Protein AF-M3JU09-F1 (afdb_monomer)

Secondary structure (DSSP, 8-state):
------EEEEETTEEEEE-GGG--S-TTS--S-SPEEEE-SS-HHHHHHHHHHTT-TT-EEEE-S--HHHHHHHHHHHHHSTTTEEEESS--TTTHHHHHHTTEEEEEE-GGGEEE-TTS-EEE-HHHHHHHHHHH-GGGEEE---EEEEE-TTT-PEEEEEEETTTTEEEEEE--HHHHHHHHHHHHS--

Mean predicted aligned error: 4.49 Å

Sequence (191 aa):
MTKFRGCIDIHSGQVKQIVGGTLTQDDTTETTTTTENFVSTKPSSYYAELYKDNNIQGCHVIKLGSNPINDETAKLALKTWPGNLQIGGGINIDNAKQWLEYGASHVILTSWLFTENNEGKMELDFGKLEKVSQLIGKDNLIVDLSCRTIIDDEDGEPQWYVAMNKWQTITVNKLSAEFLLEVYVRGLMKN

InterPro domains:
  IPR006062 Histidine biosynthesis protein [PF00977] (7-171)
  IPR011060 Ribulose-phosphate binding barrel [SSF51366] (3-172)
  IPR011858 His6/HISN3 [TIGR02129] (2-183)
  IPR013785 Aldolase-type TIM barrel [G3DSA:3.20.20.70] (2-188)
  IPR044524 Histidine biosynthesis, HisA-like [PTHR43090] (1-180)

Organism: Candida maltosa (strain Xu316) (NCBI:txid1245528)

Nearest PDB structures (foldseek):
  9fcf-assembly1_A  TM=9.073E-01  e=2.129E-17  Medicago truncatula
  2agk-assembly1_A  TM=9.436E-01  e=2.044E-16  Saccharomyces cerevisiae
  9fcg-assembly1_A  TM=9.150E-01  e=1.317E-16  Medicago truncatula
  3noy-assembly2_D  TM=5.253E-01  e=1.649E+00  Aquifex aeolicus

Structure (mmCIF, N/CA/C/O backbone):
data_AF-M3JU09-F1
#
_entry.id   AF-M3JU09-F1
#
loop_
_atom_site.group_PDB
_atom_site.id
_atom_site.type_symbol
_atom_site.label_atom_id
_atom_site.label_alt_id
_atom_site.label_comp_id
_atom_site.label_asym_id
_atom_site.label_entity_id
_atom_site.label_seq_id
_atom_site.pdbx_PDB_ins_code
_atom_site.Cartn_x
_atom_site.Cartn_y
_atom_site.Cartn_z
_atom_site.occupancy
_atom_site.B_iso_or_equiv
_atom_site.auth_seq_id
_atom_site.auth_comp_id
_atom_site.auth_asym_id
_atom_site.auth_atom_id
_atom_site.pdbx_PDB_model_num
ATOM 1 N N . MET A 1 1 ? -6.618 -20.938 7.468 1.00 76.31 1 MET A N 1
ATOM 2 C CA . MET A 1 1 ? -5.973 -21.328 6.193 1.00 76.31 1 MET A CA 1
ATOM 3 C C . MET A 1 1 ? -5.037 -20.201 5.789 1.00 76.31 1 MET A C 1
ATOM 5 O O . MET A 1 1 ? -5.501 -19.073 5.689 1.00 76.31 1 MET A O 1
ATOM 9 N N . THR A 1 2 ? -3.751 -20.487 5.608 1.00 91.62 2 THR A N 1
ATOM 10 C CA . THR A 1 2 ? -2.749 -19.512 5.144 1.00 91.62 2 THR A CA 1
ATOM 11 C C . THR A 1 2 ? -2.719 -19.508 3.619 1.00 91.62 2 THR A C 1
ATOM 13 O O . THR A 1 2 ? -2.846 -20.567 3.008 1.00 91.62 2 THR A O 1
ATOM 16 N N . LYS A 1 3 ? -2.581 -18.331 3.001 1.00 93.94 3 LYS A N 1
ATOM 17 C CA . LYS A 1 3 ? -2.506 -18.170 1.543 1.00 93.94 3 LYS A CA 1
ATOM 18 C C . LYS A 1 3 ? -1.262 -17.371 1.172 1.00 93.94 3 LYS A C 1
ATOM 20 O O . LYS A 1 3 ? -0.918 -16.423 1.872 1.00 93.94 3 LYS A O 1
ATOM 25 N N . PHE A 1 4 ? -0.633 -17.737 0.062 1.00 96.06 4 PHE A N 1
ATOM 26 C CA . PHE A 1 4 ? 0.400 -16.922 -0.570 1.00 96.06 4 PHE A CA 1
ATOM 27 C C . PHE A 1 4 ? -0.243 -15.737 -1.306 1.00 96.06 4 PHE A C 1
ATOM 29 O O . PHE A 1 4 ? -1.290 -15.902 -1.933 1.00 96.06 4 PHE A O 1
ATOM 36 N N . ARG A 1 5 ? 0.381 -14.557 -1.225 1.00 96.50 5 ARG A N 1
ATOM 37 C CA . ARG A 1 5 ? 0.007 -13.348 -1.971 1.00 96.50 5 ARG A CA 1
ATOM 38 C C . ARG A 1 5 ? 1.269 -12.770 -2.603 1.00 96.50 5 ARG A C 1
ATOM 40 O O . ARG A 1 5 ? 2.215 -12.468 -1.883 1.00 96.50 5 ARG A O 1
ATOM 47 N N . GLY A 1 6 ? 1.284 -12.650 -3.925 1.00 96.69 6 GLY A N 1
ATOM 48 C CA . GLY A 1 6 ? 2.394 -12.043 -4.657 1.00 96.69 6 GLY A CA 1
ATOM 49 C C . GLY A 1 6 ? 2.382 -10.517 -4.570 1.00 96.69 6 GLY A C 1
ATOM 50 O O . GLY A 1 6 ? 1.325 -9.902 -4.409 1.00 96.69 6 GLY A O 1
ATOM 51 N N . CYS A 1 7 ? 3.554 -9.908 -4.725 1.00 96.81 7 CYS A N 1
ATOM 52 C CA . CYS A 1 7 ? 3.714 -8.462 -4.853 1.00 96.81 7 CYS A CA 1
ATOM 53 C C . CYS A 1 7 ? 4.272 -8.094 -6.236 1.00 96.81 7 CYS A C 1
ATOM 55 O O . CYS A 1 7 ? 4.959 -8.894 -6.878 1.00 96.81 7 CYS A O 1
ATOM 57 N N . ILE A 1 8 ? 3.943 -6.898 -6.721 1.00 98.12 8 ILE A N 1
ATOM 58 C CA . ILE A 1 8 ? 4.582 -6.257 -7.876 1.00 98.12 8 ILE A CA 1
ATOM 59 C C . ILE A 1 8 ? 4.974 -4.851 -7.434 1.00 98.12 8 ILE A C 1
ATOM 61 O O . ILE A 1 8 ? 4.194 -3.905 -7.566 1.00 98.12 8 ILE A O 1
ATOM 65 N N . ASP A 1 9 ? 6.176 -4.730 -6.889 1.00 97.38 9 ASP A N 1
ATOM 66 C CA . ASP A 1 9 ? 6.733 -3.450 -6.466 1.00 97.38 9 ASP A CA 1
ATOM 67 C C . ASP A 1 9 ? 7.292 -2.714 -7.685 1.00 97.38 9 ASP A C 1
ATOM 69 O O . ASP A 1 9 ? 8.058 -3.272 -8.474 1.00 97.38 9 ASP A O 1
ATOM 73 N N . ILE A 1 10 ? 6.871 -1.464 -7.865 1.00 96.94 10 ILE A N 1
ATOM 74 C CA . ILE A 1 10 ? 7.194 -0.623 -9.016 1.00 96.94 10 ILE A CA 1
ATOM 75 C C . ILE A 1 10 ? 7.898 0.631 -8.519 1.00 96.94 10 ILE A C 1
ATOM 77 O O . ILE A 1 10 ? 7.349 1.364 -7.703 1.00 96.94 10 ILE A O 1
ATOM 81 N N . HIS A 1 11 ? 9.075 0.915 -9.063 1.00 94.12 11 HIS A N 1
ATOM 82 C CA . HIS A 1 11 ? 9.827 2.141 -8.794 1.00 94.12 11 HIS A CA 1
ATOM 83 C C . HIS A 1 11 ? 10.509 2.596 -10.083 1.00 94.12 11 HIS A C 1
ATOM 85 O O . HIS A 1 11 ? 11.134 1.783 -10.771 1.00 94.12 11 HIS A O 1
ATOM 91 N N . SER A 1 12 ? 10.419 3.882 -10.422 1.00 92.75 12 SER A N 1
ATOM 92 C CA . SER A 1 12 ? 10.913 4.440 -11.690 1.00 92.75 12 SER A CA 1
ATOM 93 C C . SER A 1 12 ? 10.464 3.636 -12.923 1.00 92.75 12 SER A C 1
ATOM 95 O O . SER A 1 12 ? 11.239 3.418 -13.854 1.00 92.75 12 SER A O 1
ATOM 97 N N . GLY A 1 13 ? 9.227 3.129 -12.907 1.00 93.75 13 GLY A N 1
ATOM 98 C CA . GLY A 1 13 ? 8.609 2.402 -14.023 1.00 93.75 13 GLY A CA 1
ATOM 99 C C . GLY A 1 13 ? 9.101 0.971 -14.217 1.00 93.75 13 GLY A C 1
ATOM 100 O O . GLY A 1 13 ? 8.786 0.339 -15.222 1.00 93.75 13 GLY A O 1
ATOM 101 N N . GLN A 1 14 ? 9.882 0.445 -13.275 1.00 94.69 14 GLN A N 1
ATOM 102 C CA . GLN A 1 14 ? 10.428 -0.905 -13.342 1.00 94.69 14 GLN A CA 1
ATOM 103 C C . GLN A 1 14 ? 9.933 -1.739 -12.173 1.00 94.69 14 GLN A C 1
ATOM 105 O O . GLN A 1 14 ? 9.834 -1.245 -11.049 1.00 94.69 14 GLN A O 1
ATOM 110 N N . VAL A 1 15 ? 9.662 -3.019 -12.439 1.00 96.62 15 VAL A N 1
ATOM 111 C CA . VAL A 1 15 ? 9.372 -3.976 -11.371 1.00 96.62 15 VAL A CA 1
ATOM 112 C C . VAL A 1 15 ? 10.670 -4.284 -10.640 1.00 96.62 15 VAL A C 1
ATOM 114 O O . VAL A 1 15 ? 11.617 -4.789 -11.245 1.00 96.62 15 VAL A O 1
ATOM 117 N N . LYS A 1 16 ? 10.734 -3.975 -9.349 1.00 93.19 16 LYS A N 1
ATOM 118 C CA . LYS A 1 16 ? 11.933 -4.199 -8.546 1.00 93.19 16 LYS A CA 1
ATOM 119 C C . LYS A 1 16 ? 11.603 -4.371 -7.075 1.00 93.19 16 LYS A C 1
ATOM 121 O O . LYS A 1 16 ? 10.675 -3.761 -6.565 1.00 93.19 16 LYS A O 1
ATOM 126 N N . GLN A 1 17 ? 12.421 -5.153 -6.388 1.00 88.62 17 GLN A N 1
ATOM 127 C CA . GLN A 1 17 ? 12.406 -5.261 -4.938 1.00 88.62 17 GLN A CA 1
ATOM 128 C C . GLN A 1 17 ? 13.520 -4.379 -4.375 1.00 88.62 17 GLN A C 1
ATOM 130 O O . GLN A 1 17 ? 14.689 -4.560 -4.721 1.00 88.62 17 GLN A O 1
ATOM 135 N N . ILE A 1 18 ? 13.177 -3.473 -3.464 1.00 86.69 18 ILE A N 1
ATOM 136 C CA . ILE A 1 18 ? 14.137 -2.586 -2.794 1.00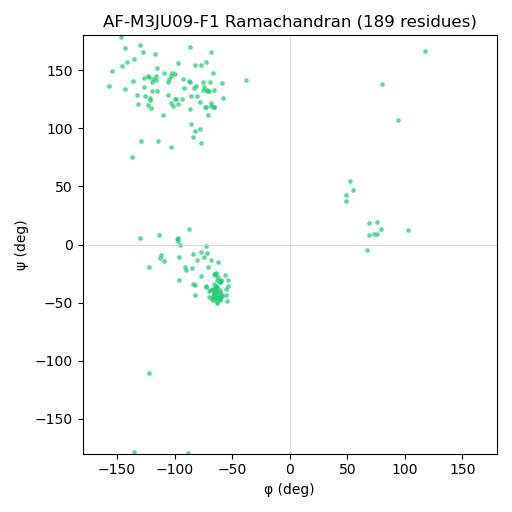 86.69 18 ILE A CA 1
ATOM 137 C C . ILE A 1 18 ? 14.182 -2.845 -1.289 1.00 86.69 18 ILE A C 1
ATOM 139 O O . ILE A 1 18 ? 13.283 -3.461 -0.718 1.00 86.69 18 ILE A O 1
ATOM 143 N N . VAL A 1 19 ? 15.224 -2.352 -0.624 1.00 84.00 19 VAL A N 1
ATOM 144 C CA . VAL A 1 19 ? 15.260 -2.269 0.839 1.00 84.00 19 VAL A CA 1
ATOM 145 C C . VAL A 1 19 ? 14.581 -0.966 1.257 1.00 84.00 19 VAL A C 1
ATOM 147 O O . VAL A 1 19 ? 15.172 0.107 1.143 1.00 84.00 19 VAL A O 1
ATOM 150 N N . GLY A 1 20 ? 13.345 -1.045 1.757 1.00 78.75 20 GLY A N 1
ATOM 151 C CA . GLY A 1 20 ? 12.505 0.133 2.028 1.00 78.75 20 GLY A CA 1
ATOM 152 C C . GLY A 1 20 ? 13.152 1.202 2.923 1.00 78.75 20 GLY A C 1
ATOM 153 O O . GLY A 1 20 ? 12.980 2.389 2.667 1.00 78.75 20 GLY A O 1
ATOM 154 N N . GLY A 1 21 ? 13.962 0.805 3.912 1.00 77.31 21 GLY A N 1
ATOM 155 C CA . GLY A 1 21 ? 14.693 1.739 4.785 1.00 77.31 21 GLY A CA 1
ATOM 156 C C . GLY A 1 21 ? 15.810 2.538 4.093 1.00 77.31 21 GLY A C 1
ATOM 157 O O . GLY A 1 21 ? 16.300 3.509 4.659 1.00 77.31 21 GLY A O 1
ATOM 158 N N . THR A 1 22 ? 16.207 2.157 2.876 1.00 80.81 22 THR A N 1
ATOM 159 C CA . THR A 1 22 ? 17.226 2.867 2.075 1.00 80.81 22 THR A CA 1
ATOM 160 C C . THR A 1 22 ? 16.619 3.837 1.061 1.00 80.81 22 THR A C 1
ATOM 162 O O . THR A 1 22 ? 17.333 4.662 0.493 1.00 80.81 22 THR A O 1
ATOM 165 N N . LEU A 1 23 ? 15.297 3.782 0.853 1.00 80.94 23 LEU A N 1
ATOM 166 C CA . LEU A 1 23 ? 14.587 4.698 -0.032 1.00 80.94 23 LEU A CA 1
ATOM 167 C C . LEU A 1 23 ? 14.413 6.051 0.666 1.00 80.94 23 LEU A C 1
ATOM 169 O O . LEU A 1 23 ? 13.401 6.308 1.308 1.00 80.94 23 LEU A O 1
ATOM 173 N N . THR A 1 24 ? 15.390 6.943 0.552 1.00 79.06 24 THR A N 1
ATOM 174 C CA . THR A 1 24 ? 15.373 8.236 1.261 1.00 79.06 24 THR A CA 1
ATOM 175 C C . THR A 1 24 ? 14.709 9.353 0.464 1.00 79.06 24 THR A C 1
ATOM 177 O O . THR A 1 24 ? 14.170 10.281 1.058 1.00 79.06 24 THR A O 1
ATOM 180 N N . GLN A 1 25 ? 14.629 9.230 -0.862 1.00 81.25 25 GLN A N 1
ATOM 181 C CA . GLN A 1 25 ? 14.070 10.255 -1.753 1.00 81.25 25 GLN A CA 1
ATOM 182 C C . GLN A 1 25 ? 12.986 9.701 -2.677 1.00 81.25 25 GLN A C 1
ATOM 184 O O . GLN A 1 25 ? 12.738 8.494 -2.705 1.00 81.25 25 GLN A O 1
ATOM 189 N N . ASP A 1 26 ? 12.232 10.603 -3.290 1.00 84.00 26 ASP A N 1
ATOM 190 C CA . ASP A 1 26 ? 11.247 10.248 -4.307 1.00 84.00 26 ASP A CA 1
ATOM 191 C C . ASP A 1 26 ? 11.960 9.855 -5.611 1.00 84.00 26 ASP A C 1
ATOM 193 O O . ASP A 1 26 ? 13.102 10.242 -5.842 1.00 84.00 26 ASP A O 1
ATOM 197 N N . ASP A 1 27 ? 11.303 9.078 -6.463 1.00 86.44 27 ASP A N 1
ATOM 198 C CA . ASP A 1 27 ? 11.880 8.543 -7.698 1.00 86.44 27 ASP A CA 1
ATOM 199 C C . ASP A 1 27 ? 11.743 9.490 -8.907 1.00 86.44 27 ASP A C 1
ATOM 201 O O . ASP A 1 27 ? 11.947 9.104 -10.064 1.00 86.44 27 ASP A O 1
ATOM 205 N N . THR A 1 28 ? 11.392 10.743 -8.624 1.00 84.12 28 THR A N 1
ATOM 206 C CA . THR A 1 28 ? 11.480 11.896 -9.526 1.00 84.12 28 THR A CA 1
ATOM 207 C C . THR A 1 28 ? 12.891 12.489 -9.599 1.00 84.12 28 THR A C 1
ATOM 209 O O . THR A 1 28 ? 13.172 13.263 -10.514 1.00 84.12 28 THR A O 1
ATOM 212 N N . THR A 1 29 ? 13.793 12.107 -8.688 1.00 78.75 29 THR A N 1
ATOM 213 C CA . THR A 1 29 ? 15.218 12.461 -8.721 1.00 78.75 29 THR A CA 1
ATOM 214 C C . THR A 1 29 ? 16.086 11.213 -8.894 1.00 78.75 29 THR A C 1
ATOM 216 O O . THR A 1 29 ? 15.805 10.152 -8.334 1.00 78.75 29 THR A O 1
ATOM 219 N N . GLU A 1 30 ? 17.165 11.316 -9.675 1.00 67.00 30 GLU A N 1
ATOM 220 C CA . GLU A 1 30 ? 18.150 10.234 -9.758 1.00 67.00 30 GLU A CA 1
ATOM 221 C C . GLU A 1 30 ? 18.890 10.113 -8.423 1.00 67.00 30 GLU A C 1
ATOM 223 O O . GLU A 1 30 ? 19.517 11.066 -7.957 1.00 67.00 30 GLU A O 1
ATOM 228 N N . THR A 1 31 ? 18.830 8.937 -7.797 1.00 65.19 31 THR A N 1
ATOM 229 C CA . THR A 1 31 ? 19.585 8.651 -6.574 1.00 65.19 31 THR A CA 1
ATOM 230 C C . THR A 1 31 ? 20.224 7.273 -6.641 1.00 65.19 31 THR A C 1
ATOM 232 O O . THR A 1 31 ? 19.630 6.310 -7.118 1.00 65.19 31 THR A O 1
ATOM 235 N N . THR A 1 32 ? 21.452 7.172 -6.135 1.00 64.38 32 THR A N 1
ATOM 236 C CA . THR A 1 32 ? 22.212 5.915 -6.041 1.00 64.38 32 THR A CA 1
ATOM 237 C C . THR A 1 32 ? 22.115 5.273 -4.655 1.00 64.38 32 THR A C 1
ATOM 239 O O . THR A 1 32 ? 22.819 4.309 -4.372 1.00 64.38 32 THR A O 1
ATOM 242 N N . THR A 1 33 ? 21.307 5.837 -3.750 1.00 71.19 33 THR A N 1
ATOM 243 C CA . THR A 1 33 ? 21.272 5.435 -2.334 1.00 71.19 33 THR A CA 1
ATOM 244 C C . THR A 1 33 ? 20.252 4.340 -2.035 1.00 71.19 33 THR A C 1
ATOM 246 O O . THR A 1 33 ? 20.365 3.677 -1.005 1.00 71.19 33 THR A O 1
ATOM 249 N N . THR A 1 34 ? 19.268 4.132 -2.912 1.00 80.25 34 THR A N 1
ATOM 250 C CA . THR A 1 34 ? 18.276 3.065 -2.753 1.00 80.25 34 THR A CA 1
ATOM 251 C C . THR A 1 34 ? 18.922 1.722 -3.068 1.00 80.25 34 THR A C 1
ATOM 253 O O . THR A 1 34 ? 19.369 1.479 -4.185 1.00 80.25 34 THR A O 1
ATOM 256 N N . THR A 1 35 ? 18.968 0.833 -2.081 1.00 85.00 35 THR A N 1
ATOM 257 C CA . THR A 1 35 ? 19.475 -0.527 -2.265 1.00 85.00 35 THR A CA 1
ATOM 258 C C . THR A 1 35 ? 18.412 -1.383 -2.943 1.00 85.00 35 THR A C 1
ATOM 260 O O . THR A 1 35 ? 17.299 -1.536 -2.433 1.00 85.00 35 THR A O 1
ATOM 263 N N . GLU A 1 36 ? 18.770 -1.966 -4.082 1.00 86.94 36 GLU A N 1
ATOM 264 C CA . GLU A 1 36 ? 17.927 -2.870 -4.860 1.00 86.94 36 GLU A CA 1
ATOM 265 C C . GLU A 1 36 ? 18.331 -4.321 -4.566 1.00 86.94 36 GLU A C 1
ATOM 267 O O . GLU A 1 36 ? 19.491 -4.696 -4.711 1.00 86.94 36 GLU A O 1
ATOM 272 N N . ASN A 1 37 ? 17.374 -5.151 -4.152 1.00 87.31 37 ASN A N 1
ATOM 273 C CA . ASN A 1 37 ? 17.590 -6.593 -3.999 1.00 87.31 37 ASN A CA 1
ATOM 274 C C . ASN A 1 37 ? 17.444 -7.319 -5.339 1.00 87.31 37 ASN A C 1
ATOM 276 O O . ASN A 1 37 ? 18.107 -8.322 -5.593 1.00 87.31 37 ASN A O 1
ATOM 280 N N . PHE A 1 38 ? 16.534 -6.831 -6.182 1.00 90.25 38 PHE A N 1
ATOM 281 C CA . PHE A 1 38 ? 16.245 -7.413 -7.483 1.00 90.25 38 PHE A CA 1
ATOM 282 C C . PHE A 1 38 ? 15.620 -6.366 -8.398 1.00 90.25 38 PHE A C 1
ATOM 284 O O . PHE A 1 38 ? 14.701 -5.665 -7.983 1.00 90.25 38 PHE A O 1
ATOM 291 N N . VAL A 1 39 ? 16.061 -6.317 -9.654 1.00 91.44 39 VAL A N 1
ATOM 292 C CA . VAL A 1 39 ? 15.434 -5.521 -10.713 1.00 91.44 39 VAL A CA 1
ATOM 293 C C . VAL A 1 39 ? 15.032 -6.459 -11.839 1.00 91.44 39 VAL A C 1
ATOM 295 O O . VAL A 1 39 ? 15.850 -7.211 -12.370 1.00 91.44 39 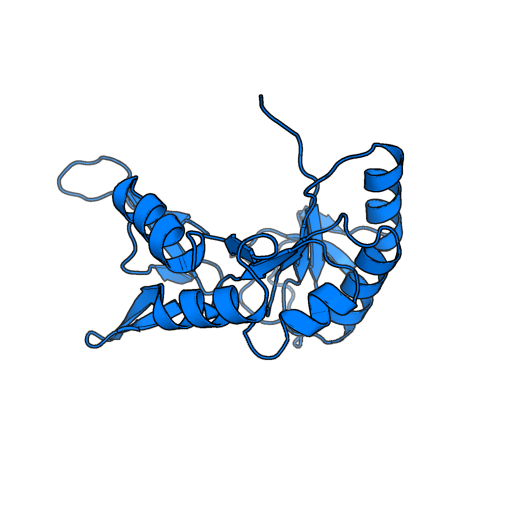VAL A O 1
ATOM 298 N N . SER A 1 40 ? 13.753 -6.433 -12.193 1.00 94.31 40 SER A N 1
ATOM 299 C CA . SER A 1 40 ? 13.198 -7.277 -13.239 1.00 94.31 40 SER A CA 1
ATOM 300 C C . SER A 1 40 ? 13.459 -6.696 -14.625 1.00 94.31 40 SER A C 1
ATOM 302 O O . SER A 1 40 ? 13.189 -5.528 -14.887 1.00 94.31 40 SER A O 1
ATOM 304 N N . THR A 1 41 ? 13.850 -7.558 -15.563 1.00 94.62 41 THR A N 1
ATOM 305 C CA . THR A 1 41 ? 13.819 -7.254 -17.006 1.00 94.62 41 THR A CA 1
ATOM 306 C C . THR A 1 41 ? 12.445 -7.499 -17.641 1.00 94.62 41 THR A C 1
ATOM 308 O O . THR A 1 41 ? 12.230 -7.192 -18.812 1.00 94.62 41 THR A O 1
ATOM 311 N N . LYS A 1 42 ? 11.507 -8.091 -16.896 1.00 97.81 42 LYS A N 1
ATOM 312 C CA . LYS A 1 42 ? 10.132 -8.371 -17.321 1.00 97.81 42 LYS A CA 1
ATOM 313 C C . LYS A 1 42 ? 9.190 -7.223 -16.935 1.00 97.81 42 LYS A C 1
ATOM 315 O O . LYS A 1 42 ? 9.338 -6.681 -15.836 1.00 97.81 42 LYS A O 1
ATOM 320 N N . PRO A 1 43 ? 8.201 -6.892 -17.788 1.00 98.00 43 PRO A N 1
ATOM 321 C CA . PRO A 1 43 ? 7.204 -5.868 -17.486 1.00 98.00 43 PRO A CA 1
ATOM 322 C C . PRO A 1 43 ? 6.265 -6.314 -16.359 1.00 98.00 43 PRO A C 1
ATOM 324 O O . PRO A 1 43 ? 6.153 -7.499 -16.051 1.00 98.00 43 PRO A O 1
ATOM 327 N N . SER A 1 44 ? 5.516 -5.374 -15.787 1.00 98.56 44 SER A N 1
ATOM 328 C CA . SER A 1 44 ? 4.529 -5.662 -14.739 1.00 98.56 44 SER A CA 1
ATOM 329 C C . SER A 1 44 ? 3.416 -6.620 -15.194 1.00 98.56 44 SER A C 1
ATOM 331 O O . SER A 1 44 ? 2.979 -7.463 -14.410 1.00 98.56 44 SER A O 1
ATOM 333 N N . SER A 1 45 ? 3.031 -6.579 -16.476 1.00 98.69 45 SER A N 1
ATOM 334 C CA . SER A 1 45 ? 2.085 -7.531 -17.077 1.00 98.69 45 SER A CA 1
ATOM 335 C C . SER A 1 45 ? 2.566 -8.980 -17.023 1.00 98.69 45 SER A C 1
ATOM 337 O O . SER A 1 45 ? 1.749 -9.876 -16.859 1.00 98.69 45 SER A O 1
ATOM 339 N N . TYR A 1 46 ? 3.877 -9.233 -17.103 1.00 98.69 46 TYR A N 1
ATOM 340 C CA . TYR A 1 46 ? 4.409 -10.595 -17.011 1.00 98.69 46 TYR A CA 1
ATOM 341 C C . TYR A 1 46 ? 4.062 -11.239 -15.663 1.00 98.69 46 TYR A C 1
ATOM 343 O O . TYR A 1 46 ? 3.607 -12.378 -15.618 1.00 98.69 46 TYR A O 1
ATOM 351 N N . TYR A 1 47 ? 4.237 -10.499 -14.565 1.00 98.56 47 TYR A N 1
ATOM 352 C CA . TYR A 1 47 ? 3.916 -10.992 -13.225 1.00 98.56 47 TYR A CA 1
ATOM 353 C C . TYR A 1 47 ? 2.408 -11.069 -12.986 1.00 98.56 47 TYR A C 1
ATOM 355 O O . TYR A 1 47 ? 1.942 -12.016 -12.361 1.00 98.56 47 TYR A O 1
ATOM 363 N N . ALA A 1 48 ? 1.640 -10.115 -13.519 1.00 98.62 48 ALA A N 1
ATOM 364 C CA . ALA A 1 48 ? 0.183 -10.169 -13.474 1.00 98.62 48 ALA A CA 1
ATOM 365 C C . ALA A 1 48 ? -0.373 -11.418 -14.185 1.00 98.62 48 ALA A C 1
ATOM 367 O O . ALA A 1 48 ? -1.219 -12.104 -13.614 1.00 98.62 48 ALA A O 1
ATOM 368 N N . GLU A 1 49 ? 0.134 -11.750 -15.379 1.00 98.75 49 GLU A N 1
ATOM 369 C CA . GLU A 1 49 ? -0.249 -12.969 -16.107 1.00 98.75 49 GLU A CA 1
ATOM 370 C C . GLU A 1 49 ? 0.214 -14.223 -15.355 1.00 98.75 49 GLU A C 1
ATOM 372 O O . GLU A 1 49 ? -0.563 -15.152 -15.177 1.00 98.75 49 GLU A O 1
ATOM 377 N N . LEU A 1 50 ? 1.428 -14.220 -14.793 1.00 98.50 50 LEU A N 1
ATOM 378 C CA . LEU A 1 50 ? 1.912 -15.335 -13.975 1.00 98.50 50 LEU A CA 1
ATOM 379 C C . LEU A 1 50 ? 0.998 -15.604 -12.769 1.00 98.50 50 LEU A C 1
ATOM 381 O O . LEU A 1 50 ? 0.687 -16.759 -12.469 1.00 98.50 50 LEU A O 1
ATOM 385 N N . TYR A 1 51 ? 0.559 -14.558 -12.066 1.00 98.56 51 TYR A N 1
ATOM 386 C CA . TYR A 1 51 ? -0.373 -14.704 -10.948 1.00 98.56 51 TYR A CA 1
ATOM 387 C C . TYR A 1 51 ? -1.747 -15.181 -11.413 1.00 98.56 51 TYR A C 1
ATOM 389 O O . TYR A 1 51 ? -2.344 -16.021 -10.741 1.00 98.56 51 TYR A O 1
ATOM 397 N N . LYS A 1 52 ? -2.214 -14.705 -12.568 1.00 98.56 52 LYS A N 1
ATOM 398 C CA . LYS A 1 52 ? -3.471 -15.123 -13.193 1.00 98.56 52 LYS A CA 1
ATOM 399 C C . LYS A 1 52 ? -3.470 -16.599 -13.571 1.00 98.56 52 LYS A C 1
ATOM 401 O O . LYS A 1 52 ? -4.379 -17.319 -13.164 1.00 98.56 52 LYS A O 1
ATOM 406 N N . ASP A 1 53 ? -2.435 -17.060 -14.266 1.00 98.56 53 ASP A N 1
ATOM 407 C CA . ASP A 1 53 ? -2.281 -18.451 -14.708 1.00 98.56 53 ASP A CA 1
ATOM 408 C C . ASP A 1 53 ? -2.260 -19.431 -13.529 1.00 98.56 53 ASP A C 1
ATOM 410 O O . ASP A 1 53 ? -2.734 -20.562 -13.630 1.00 98.56 53 ASP A O 1
ATOM 414 N N . ASN A 1 54 ? -1.753 -18.977 -12.380 1.00 98.31 54 ASN A N 1
ATOM 415 C CA . ASN A 1 54 ? -1.700 -19.750 -11.141 1.00 98.31 54 ASN A CA 1
ATOM 416 C C . ASN A 1 54 ? -2.863 -19.444 -10.176 1.00 98.31 54 ASN A C 1
ATOM 418 O O . ASN A 1 54 ? -2.893 -19.977 -9.067 1.00 98.31 54 ASN A O 1
ATOM 422 N N . ASN A 1 55 ? -3.811 -18.588 -10.572 1.00 97.31 55 ASN A N 1
ATOM 423 C CA . ASN A 1 55 ? -4.939 -18.122 -9.762 1.00 97.31 55 ASN A CA 1
ATOM 424 C C . ASN A 1 55 ? -4.534 -17.637 -8.348 1.00 97.31 55 ASN A C 1
ATOM 426 O O . ASN A 1 55 ? -5.192 -17.930 -7.344 1.00 97.31 55 ASN A O 1
ATOM 430 N N . ILE A 1 56 ? -3.432 -16.889 -8.254 1.00 97.75 56 ILE A N 1
ATOM 431 C CA . ILE A 1 56 ? -2.946 -16.303 -7.000 1.00 97.75 56 ILE A CA 1
ATOM 432 C C . ILE A 1 56 ? -3.682 -14.987 -6.751 1.00 97.75 56 ILE A C 1
ATOM 434 O O . ILE A 1 56 ? -3.298 -13.926 -7.233 1.00 97.75 56 ILE A O 1
ATOM 438 N N . GLN A 1 57 ? -4.779 -15.062 -6.006 1.00 95.00 57 GLN A N 1
ATOM 439 C CA . GLN A 1 57 ? -5.631 -13.911 -5.711 1.00 95.00 57 GLN A CA 1
ATOM 440 C C . GLN A 1 57 ? -5.106 -13.067 -4.543 1.00 95.00 57 GLN A C 1
ATOM 442 O O . GLN A 1 57 ? -4.453 -13.566 -3.625 1.00 95.00 57 GLN A O 1
ATOM 447 N N . GLY A 1 58 ? -5.474 -11.783 -4.530 1.00 95.44 58 GLY A N 1
ATOM 448 C CA . GLY A 1 58 ? -5.100 -10.856 -3.457 1.00 95.44 58 GLY A CA 1
ATOM 449 C C . GLY A 1 58 ? -3.647 -10.384 -3.529 1.00 95.44 58 GLY A C 1
ATOM 450 O O . GLY A 1 58 ? -3.117 -9.924 -2.516 1.00 95.44 58 GLY A O 1
ATOM 451 N N . CYS A 1 59 ? -3.014 -10.517 -4.698 1.00 98.25 59 CYS A N 1
ATOM 452 C CA . CYS A 1 59 ? -1.719 -9.917 -4.996 1.00 98.25 59 CYS A CA 1
ATOM 453 C C . CYS A 1 59 ? -1.823 -8.391 -5.041 1.00 98.25 59 CYS A C 1
ATOM 455 O O . CYS A 1 59 ? -2.840 -7.849 -5.480 1.00 98.25 59 CYS A O 1
ATOM 457 N N . HIS A 1 60 ? -0.760 -7.703 -4.637 1.00 98.06 60 HIS A N 1
ATOM 458 C CA . HIS A 1 60 ? -0.720 -6.245 -4.563 1.00 98.06 60 HIS A CA 1
ATOM 459 C C . HIS A 1 60 ? 0.366 -5.660 -5.462 1.00 98.06 60 HIS A C 1
ATOM 461 O O . HIS A 1 60 ? 1.514 -6.095 -5.461 1.00 98.06 60 HIS A O 1
ATOM 467 N N . VAL A 1 61 ? -0.019 -4.650 -6.229 1.00 98.56 61 VAL A N 1
ATOM 468 C CA . VAL A 1 61 ? 0.865 -3.784 -7.000 1.00 98.56 61 VAL A CA 1
ATOM 469 C C . VAL A 1 61 ? 1.164 -2.566 -6.132 1.00 98.56 61 VAL A C 1
ATOM 471 O O . VAL A 1 61 ? 0.228 -1.917 -5.669 1.00 98.56 61 VAL A O 1
ATOM 474 N N . ILE A 1 62 ? 2.433 -2.245 -5.887 1.00 98.00 62 ILE A N 1
ATOM 475 C CA . ILE A 1 62 ? 2.823 -1.139 -5.001 1.00 98.00 62 ILE A CA 1
ATOM 476 C C . ILE A 1 62 ? 3.703 -0.157 -5.763 1.00 98.00 62 ILE A C 1
ATOM 478 O O . ILE A 1 62 ? 4.778 -0.511 -6.239 1.00 98.00 62 ILE A O 1
ATOM 482 N N . LYS A 1 63 ? 3.253 1.095 -5.863 1.00 97.12 63 LYS A N 1
ATOM 483 C CA . LYS A 1 63 ? 4.040 2.189 -6.441 1.00 97.12 63 LYS A CA 1
ATOM 484 C C . LYS A 1 63 ? 4.926 2.815 -5.366 1.00 97.12 63 LYS A C 1
ATOM 486 O O . LYS A 1 63 ? 4.436 3.386 -4.392 1.00 97.12 63 LYS A O 1
ATOM 491 N N . LEU A 1 64 ? 6.232 2.716 -5.557 1.00 93.56 64 LEU A N 1
ATOM 492 C CA . LEU A 1 64 ? 7.264 3.230 -4.667 1.00 93.56 64 LEU A CA 1
ATOM 493 C C . LEU A 1 64 ? 7.844 4.512 -5.270 1.00 93.56 64 LEU A C 1
ATOM 495 O O . LEU A 1 64 ? 8.863 4.480 -5.952 1.00 93.56 64 LEU A O 1
ATOM 499 N N . GLY A 1 65 ? 7.168 5.630 -5.010 1.00 91.88 65 GLY A N 1
ATOM 500 C CA . GLY A 1 65 ? 7.528 6.951 -5.531 1.00 91.88 65 GLY A CA 1
ATOM 501 C C . GLY A 1 65 ? 6.454 7.552 -6.440 1.00 91.88 65 GLY A C 1
ATOM 502 O O . GLY A 1 65 ? 5.485 6.883 -6.820 1.00 91.88 65 GLY A O 1
ATOM 503 N N . SER A 1 66 ? 6.591 8.846 -6.724 1.00 92.62 66 SER A N 1
ATOM 504 C CA . SER A 1 66 ? 5.589 9.658 -7.417 1.00 92.62 66 SER A CA 1
ATOM 505 C C . SER A 1 66 ? 5.793 9.792 -8.928 1.00 92.62 66 SER A C 1
ATOM 507 O O . SER A 1 66 ? 4.975 10.429 -9.594 1.00 92.62 66 SER A O 1
ATOM 509 N N . ASN A 1 67 ? 6.840 9.189 -9.498 1.00 94.19 67 ASN A N 1
ATOM 510 C CA . ASN A 1 67 ? 7.111 9.290 -10.928 1.00 94.19 67 ASN A CA 1
ATOM 511 C C . ASN A 1 67 ? 5.913 8.784 -11.768 1.00 94.19 67 ASN A C 1
ATOM 513 O O . ASN A 1 67 ? 5.494 7.634 -11.591 1.00 94.19 67 ASN A O 1
ATOM 517 N N . PRO A 1 68 ? 5.371 9.583 -12.714 1.00 94.56 68 PRO A N 1
ATOM 518 C CA . PRO A 1 68 ? 4.180 9.215 -13.487 1.00 94.56 68 PRO A CA 1
ATOM 519 C C . PRO A 1 68 ? 4.291 7.887 -14.244 1.00 94.56 68 PRO A C 1
ATOM 521 O O . PRO A 1 68 ? 3.287 7.217 -14.481 1.00 94.56 68 PRO A O 1
ATOM 524 N N . ILE A 1 69 ? 5.506 7.459 -14.601 1.00 96.81 69 ILE A N 1
ATOM 525 C CA . ILE A 1 69 ? 5.716 6.166 -15.264 1.00 96.81 69 ILE A CA 1
ATOM 526 C C . ILE A 1 69 ? 5.318 4.973 -14.372 1.00 96.81 69 ILE A C 1
ATOM 528 O O . ILE A 1 69 ? 4.963 3.907 -14.885 1.00 96.81 69 ILE A O 1
ATOM 532 N N . ASN A 1 70 ? 5.319 5.142 -13.043 1.00 97.81 70 ASN A N 1
ATOM 533 C CA . ASN A 1 70 ? 4.831 4.129 -12.106 1.00 97.81 70 ASN A CA 1
ATOM 534 C C . ASN A 1 70 ? 3.333 3.885 -12.292 1.00 97.81 70 ASN A C 1
ATOM 536 O O . ASN A 1 70 ? 2.892 2.739 -12.206 1.00 97.81 70 ASN A O 1
ATOM 540 N N . ASP A 1 71 ? 2.560 4.932 -12.591 1.00 98.31 71 ASP A N 1
ATOM 541 C CA . ASP A 1 71 ? 1.122 4.806 -12.821 1.00 98.31 71 ASP A CA 1
ATOM 542 C C . ASP A 1 71 ? 0.843 4.003 -14.089 1.00 98.31 71 ASP A C 1
ATOM 544 O O . ASP A 1 71 ? 0.020 3.090 -14.068 1.00 98.31 71 ASP A O 1
ATOM 548 N N . GLU A 1 72 ? 1.561 4.279 -15.178 1.00 98.25 72 GLU A N 1
ATOM 549 C CA . GLU A 1 72 ? 1.418 3.519 -16.426 1.00 98.25 72 GLU A CA 1
ATOM 550 C C . GLU A 1 72 ? 1.839 2.054 -16.255 1.00 98.25 72 GLU A C 1
ATOM 552 O O . GLU A 1 72 ? 1.155 1.139 -16.721 1.00 98.25 72 GLU A O 1
ATOM 557 N N . THR A 1 73 ? 2.908 1.813 -15.495 1.00 98.44 73 THR A N 1
ATOM 558 C CA . THR A 1 73 ? 3.379 0.459 -15.177 1.00 98.44 73 THR A CA 1
ATOM 559 C C . THR A 1 73 ? 2.379 -0.293 -14.294 1.00 98.44 73 THR A C 1
ATOM 561 O O . THR A 1 73 ? 2.130 -1.481 -14.511 1.00 98.44 73 THR A O 1
ATOM 564 N N . ALA A 1 74 ? 1.747 0.380 -13.331 1.00 98.75 74 ALA A N 1
ATOM 565 C CA . ALA A 1 74 ? 0.704 -0.209 -12.499 1.00 98.75 74 ALA A CA 1
ATOM 566 C C . ALA A 1 74 ? -0.560 -0.513 -13.315 1.00 98.75 74 ALA A C 1
ATOM 568 O O . ALA A 1 74 ? -1.064 -1.635 -13.267 1.00 98.75 74 ALA A O 1
ATOM 569 N N . LYS A 1 75 ? -1.032 0.437 -14.135 1.00 98.75 75 LYS A N 1
ATOM 570 C CA . LYS A 1 75 ? -2.178 0.244 -15.042 1.00 98.75 75 LYS A CA 1
ATOM 571 C C . LYS A 1 75 ? -1.964 -0.947 -15.973 1.00 98.75 75 LYS A C 1
ATOM 573 O O . LYS A 1 75 ? -2.911 -1.687 -16.224 1.00 98.75 75 LYS A O 1
ATOM 578 N N . LEU A 1 76 ? -0.743 -1.156 -16.469 1.00 98.75 76 LEU A N 1
ATOM 579 C CA . LEU A 1 76 ? -0.415 -2.313 -17.303 1.00 98.75 76 LEU A CA 1
ATOM 580 C C . LEU A 1 76 ? -0.643 -3.644 -16.561 1.00 98.75 76 LEU A C 1
ATOM 582 O O . LEU A 1 76 ? -1.259 -4.550 -17.124 1.00 98.75 76 LEU A O 1
ATOM 586 N N . ALA A 1 77 ? -0.222 -3.757 -15.297 1.00 98.75 77 ALA A N 1
ATOM 587 C CA . ALA A 1 77 ? -0.500 -4.943 -14.483 1.00 98.75 77 ALA A CA 1
ATOM 588 C C . ALA A 1 77 ? -2.005 -5.128 -14.245 1.00 98.75 77 ALA A C 1
ATOM 590 O O . ALA A 1 77 ? -2.539 -6.205 -14.505 1.00 98.75 77 ALA A O 1
ATOM 591 N N . LEU A 1 78 ? -2.703 -4.070 -13.817 1.00 98.81 78 LEU A N 1
ATOM 592 C CA . LEU A 1 78 ? -4.140 -4.120 -13.522 1.00 98.81 78 LEU A CA 1
ATOM 593 C C . LEU A 1 78 ? -4.973 -4.524 -14.748 1.00 98.81 78 LEU A C 1
ATOM 595 O O . LEU A 1 78 ? -5.847 -5.380 -14.643 1.00 98.81 78 LEU A O 1
ATOM 599 N N . LYS A 1 79 ? -4.660 -3.981 -15.931 1.00 98.56 79 LYS A N 1
ATOM 600 C CA . LYS A 1 79 ? -5.325 -4.340 -17.195 1.00 98.56 79 LYS A CA 1
ATOM 601 C C . LYS A 1 79 ? -5.069 -5.783 -17.629 1.00 98.56 79 LYS A C 1
ATOM 603 O O . LYS A 1 79 ? -5.879 -6.335 -18.367 1.00 98.56 79 LYS A O 1
ATOM 608 N N . THR A 1 80 ? -3.958 -6.383 -17.198 1.00 98.69 80 THR A N 1
ATOM 609 C CA . THR A 1 80 ? -3.609 -7.772 -17.540 1.00 98.69 80 THR A CA 1
ATOM 610 C C . THR A 1 80 ? -4.505 -8.768 -16.799 1.00 98.69 80 THR A C 1
ATOM 612 O O . THR A 1 80 ? -4.927 -9.773 -17.373 1.00 98.69 80 THR A O 1
ATOM 615 N N . TRP A 1 81 ? -4.875 -8.460 -15.550 1.00 98.38 81 TRP A N 1
ATOM 616 C CA . TRP A 1 81 ? -5.824 -9.265 -14.779 1.00 98.38 81 TRP A CA 1
ATOM 617 C C . TRP A 1 81 ? -6.841 -8.394 -14.017 1.00 98.38 81 TRP A C 1
ATOM 619 O O . TRP A 1 81 ? -6.749 -8.237 -12.792 1.00 98.38 81 TRP A O 1
ATOM 629 N N . PRO A 1 82 ? -7.827 -7.820 -14.737 1.00 98.38 82 PRO A N 1
ATOM 630 C CA . PRO A 1 82 ? -8.779 -6.880 -14.156 1.00 98.38 82 PRO A CA 1
ATOM 631 C C . PRO A 1 82 ? -9.572 -7.495 -13.003 1.00 98.38 82 PRO A C 1
ATOM 633 O O . PRO A 1 82 ? -9.988 -8.653 -13.062 1.00 98.38 82 PRO A O 1
ATOM 636 N N . GLY A 1 83 ? -9.779 -6.715 -11.944 1.00 98.12 83 GLY A N 1
ATOM 637 C CA . GLY A 1 83 ? -10.561 -7.098 -10.770 1.00 98.12 83 GLY A CA 1
ATOM 638 C C . GLY A 1 83 ? -9.884 -8.111 -9.844 1.00 98.12 83 GLY A C 1
ATOM 639 O O . GLY A 1 83 ? -10.539 -8.602 -8.931 1.00 98.12 83 GLY A O 1
ATOM 640 N N . ASN A 1 84 ? -8.598 -8.432 -10.044 1.00 98.12 84 ASN A N 1
ATOM 641 C CA . ASN A 1 84 ? -7.902 -9.471 -9.265 1.00 98.12 84 ASN A CA 1
ATOM 642 C C . ASN A 1 84 ? -6.644 -8.986 -8.526 1.00 98.12 84 ASN A C 1
ATOM 644 O O . ASN A 1 84 ? -6.214 -9.621 -7.560 1.00 98.12 84 ASN A O 1
ATOM 648 N N . LEU A 1 85 ? -6.076 -7.852 -8.940 1.00 98.75 85 LEU A N 1
ATOM 649 C CA . LEU A 1 85 ? -4.911 -7.236 -8.305 1.00 98.75 85 LEU A CA 1
ATOM 650 C C . LEU A 1 85 ? -5.326 -6.052 -7.429 1.00 98.75 85 LEU A C 1
ATOM 652 O O . LEU A 1 85 ? -6.305 -5.370 -7.716 1.00 98.75 85 LEU A O 1
ATOM 656 N N . GLN A 1 86 ? -4.606 -5.817 -6.343 1.00 98.75 86 GLN A N 1
ATOM 657 C CA . GLN A 1 86 ? -4.772 -4.661 -5.457 1.00 98.75 86 GLN A CA 1
ATOM 658 C C . GLN A 1 86 ? -3.740 -3.589 -5.834 1.00 98.75 86 GLN A C 1
ATOM 660 O O . GLN A 1 86 ? -2.710 -3.932 -6.414 1.00 98.75 86 GLN A O 1
ATOM 665 N N . ILE A 1 87 ? -3.978 -2.314 -5.519 1.00 98.81 87 ILE A N 1
ATOM 666 C CA . ILE A 1 87 ? -3.044 -1.222 -5.850 1.00 98.81 87 ILE A CA 1
ATOM 667 C C . ILE A 1 87 ? -2.789 -0.298 -4.662 1.00 98.81 87 ILE A C 1
ATOM 669 O O . ILE A 1 87 ? -3.728 0.208 -4.057 1.00 98.81 87 ILE A O 1
ATOM 673 N N . GLY A 1 88 ? -1.517 -0.052 -4.357 1.00 98.44 88 GLY A N 1
ATOM 674 C CA . GLY A 1 88 ? -1.059 0.879 -3.327 1.00 98.44 88 GLY A CA 1
ATOM 675 C C . GLY A 1 88 ? 0.012 1.847 -3.828 1.00 98.44 88 GLY A C 1
ATOM 676 O O . GLY A 1 88 ? 0.546 1.706 -4.929 1.00 98.44 88 GLY A O 1
ATOM 677 N N . GLY A 1 89 ? 0.341 2.831 -2.989 1.00 96.69 89 GLY A N 1
ATOM 678 C CA . GLY A 1 89 ? 1.344 3.860 -3.284 1.00 96.69 89 GLY A CA 1
ATOM 679 C C . GLY A 1 89 ? 0.739 5.132 -3.883 1.00 96.69 89 GLY A C 1
ATOM 680 O O . GLY A 1 89 ? 0.305 5.159 -5.034 1.00 96.69 89 GLY A O 1
ATOM 681 N N . GLY A 1 90 ? 0.698 6.206 -3.090 1.00 96.69 90 GLY A N 1
ATOM 682 C CA . GLY A 1 90 ? 0.107 7.486 -3.506 1.00 96.6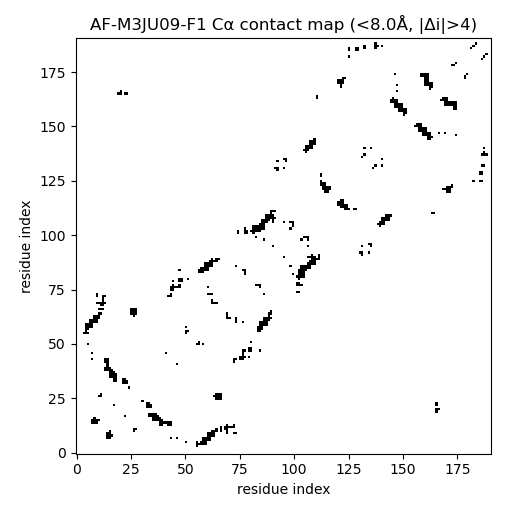9 90 GLY A CA 1
ATOM 683 C C . GLY A 1 90 ? -1.419 7.455 -3.678 1.00 96.69 90 GLY A C 1
ATOM 684 O O . GLY A 1 90 ? -1.974 8.320 -4.354 1.00 96.69 90 GLY A O 1
ATOM 685 N N . ILE A 1 91 ? -2.100 6.463 -3.097 1.00 98.38 91 ILE A N 1
ATOM 686 C CA . ILE A 1 91 ? -3.565 6.386 -3.093 1.00 98.38 91 ILE A CA 1
ATOM 687 C C . ILE A 1 91 ? -4.130 7.390 -2.085 1.00 98.38 91 ILE A C 1
ATOM 689 O O . ILE A 1 91 ? -3.671 7.464 -0.945 1.00 98.38 91 ILE A O 1
ATOM 693 N N . ASN A 1 92 ? -5.139 8.144 -2.510 1.00 98.31 92 ASN A N 1
ATOM 694 C CA . ASN A 1 92 ? -5.870 9.114 -1.704 1.00 98.31 92 ASN A CA 1
ATOM 695 C C . ASN A 1 92 ? -7.345 9.172 -2.139 1.00 98.31 92 ASN A C 1
ATOM 697 O O . ASN A 1 92 ? -7.758 8.483 -3.072 1.00 98.31 92 ASN A O 1
ATOM 701 N N . ILE A 1 93 ? -8.149 9.996 -1.465 1.00 98.00 93 ILE A N 1
ATOM 702 C CA . ILE A 1 93 ? -9.584 10.120 -1.763 1.00 98.00 93 ILE A CA 1
ATOM 703 C C . ILE A 1 93 ? -9.878 10.567 -3.203 1.00 98.00 93 ILE A C 1
ATOM 705 O O . ILE A 1 93 ? -10.873 10.134 -3.777 1.00 98.00 93 ILE A O 1
ATOM 709 N N . ASP A 1 94 ? -9.003 11.373 -3.804 1.00 98.38 94 ASP A N 1
ATOM 710 C CA . ASP A 1 94 ? -9.229 11.964 -5.124 1.00 98.38 94 ASP A CA 1
ATOM 711 C C . ASP A 1 94 ? -8.992 10.956 -6.257 1.00 98.38 94 ASP A C 1
ATOM 713 O O . ASP A 1 94 ? -9.600 11.060 -7.321 1.00 98.38 94 ASP A O 1
ATOM 717 N N . ASN A 1 95 ? -8.129 9.955 -6.037 1.00 98.50 95 ASN A N 1
ATOM 718 C CA . ASN A 1 95 ? -7.761 8.967 -7.055 1.00 98.50 95 ASN A CA 1
ATOM 719 C C . ASN A 1 95 ? -8.244 7.534 -6.768 1.00 98.50 95 ASN A C 1
ATOM 721 O O . ASN A 1 95 ? -8.207 6.698 -7.673 1.00 98.50 95 ASN A O 1
ATOM 725 N N . ALA A 1 96 ? -8.734 7.237 -5.559 1.00 98.50 96 ALA A N 1
ATOM 726 C CA . ALA A 1 96 ? -9.125 5.886 -5.151 1.00 98.50 96 ALA A CA 1
ATOM 727 C C . ALA A 1 96 ? -10.138 5.241 -6.111 1.00 98.50 96 ALA A C 1
ATOM 729 O O . ALA A 1 96 ? -9.938 4.119 -6.574 1.00 98.50 96 ALA A O 1
ATOM 730 N N . LYS A 1 97 ? -11.202 5.968 -6.469 1.00 98.44 97 LYS A N 1
ATOM 731 C CA . LYS A 1 97 ? -12.228 5.460 -7.391 1.00 98.44 97 LYS A CA 1
ATOM 732 C C . LYS A 1 97 ? -11.663 5.184 -8.787 1.00 98.44 97 LYS A C 1
ATOM 734 O O . LYS A 1 97 ? -11.967 4.155 -9.382 1.00 98.44 97 LYS A O 1
ATOM 739 N N . GLN A 1 98 ? -10.796 6.067 -9.275 1.00 98.62 98 GLN A N 1
ATOM 740 C CA . GLN A 1 98 ? -10.195 5.934 -10.599 1.00 98.62 98 GLN A CA 1
ATOM 741 C C . GLN A 1 98 ? -9.309 4.683 -10.701 1.00 98.62 98 GLN A C 1
ATOM 743 O O . GLN A 1 98 ? -9.295 4.005 -11.724 1.00 98.62 98 GLN A O 1
ATOM 748 N N . TRP A 1 99 ? -8.603 4.324 -9.628 1.00 98.75 99 TRP A N 1
ATOM 749 C CA . TRP A 1 99 ? -7.797 3.104 -9.595 1.00 98.75 99 TRP A CA 1
ATOM 750 C C . TRP A 1 99 ? -8.629 1.818 -9.667 1.00 98.75 99 TRP A C 1
ATOM 752 O O . TRP A 1 99 ? -8.199 0.856 -10.309 1.00 98.75 99 TRP A O 1
ATOM 762 N N . LEU A 1 100 ? -9.832 1.812 -9.087 1.00 98.75 100 LEU A N 1
ATOM 763 C CA . LEU A 1 100 ? -10.790 0.715 -9.267 1.00 98.75 100 LEU A CA 1
ATOM 764 C C . LEU A 1 100 ? -11.279 0.641 -10.722 1.00 98.75 100 LEU A C 1
ATOM 766 O O . LEU A 1 100 ? -11.314 -0.439 -11.306 1.00 98.75 100 LEU A O 1
ATOM 770 N N . GLU A 1 101 ? -11.566 1.788 -11.346 1.00 98.50 101 GLU A N 1
ATOM 771 C CA . GLU A 1 101 ? -11.941 1.871 -12.769 1.00 98.50 101 GLU A CA 1
ATOM 772 C C . GLU A 1 101 ? -10.814 1.393 -13.705 1.00 98.50 101 GLU A C 1
ATOM 774 O O . GLU A 1 101 ? -11.083 0.803 -14.751 1.00 98.50 101 GLU A O 1
ATOM 779 N N . TYR A 1 102 ? -9.545 1.563 -13.314 1.00 98.56 102 TYR A N 1
ATOM 780 C CA . TYR A 1 102 ? -8.392 0.997 -14.025 1.00 98.56 102 TYR A CA 1
ATOM 781 C C . TYR A 1 102 ? -8.224 -0.522 -13.860 1.00 98.56 102 TYR A C 1
ATOM 783 O O . TYR A 1 102 ? -7.323 -1.100 -14.471 1.00 98.56 102 TYR A O 1
ATOM 791 N N . GLY A 1 103 ? -9.093 -1.180 -13.090 1.00 98.38 103 GLY A N 1
ATOM 792 C CA . GLY A 1 103 ? -9.134 -2.632 -12.945 1.00 98.38 103 GLY A CA 1
ATOM 793 C C . GLY A 1 103 ? -8.534 -3.157 -11.644 1.00 98.38 103 GLY A C 1
ATOM 794 O O . GLY A 1 103 ? -8.321 -4.365 -11.538 1.00 98.38 103 GLY A O 1
ATOM 795 N N . ALA A 1 104 ? -8.259 -2.307 -10.651 1.00 98.75 104 ALA A N 1
ATOM 796 C CA . ALA A 1 104 ? -7.922 -2.796 -9.320 1.00 98.75 104 ALA A CA 1
ATOM 797 C C . ALA A 1 104 ? -9.144 -3.427 -8.637 1.00 98.75 104 ALA A C 1
ATOM 799 O O . ALA A 1 104 ? -10.252 -2.908 -8.704 1.00 98.75 104 ALA A O 1
ATOM 800 N N . SER A 1 105 ? -8.919 -4.538 -7.942 1.00 98.56 105 SER A N 1
ATOM 801 C CA . SER A 1 105 ? -9.900 -5.154 -7.043 1.00 98.56 105 SER A CA 1
ATOM 802 C C . SER A 1 105 ? -10.118 -4.317 -5.783 1.00 98.56 105 SER A C 1
ATOM 804 O O . SER A 1 105 ? -11.233 -4.198 -5.303 1.00 98.56 105 SER A O 1
ATOM 806 N N . HIS A 1 106 ? -9.032 -3.767 -5.240 1.00 98.69 106 HIS A N 1
ATOM 807 C CA . HIS A 1 106 ? -9.013 -2.954 -4.032 1.00 98.69 106 HIS A CA 1
ATOM 808 C C . HIS A 1 106 ? -7.934 -1.890 -4.180 1.00 98.69 106 HIS A C 1
ATOM 810 O O . HIS A 1 106 ? -6.912 -2.122 -4.840 1.00 98.69 106 HIS A O 1
ATOM 816 N N . VAL A 1 107 ? -8.111 -0.773 -3.487 1.00 98.69 107 VAL A N 1
ATOM 817 C CA . VAL A 1 107 ? -7.042 0.199 -3.268 1.00 98.69 107 VAL A CA 1
ATOM 818 C C . VAL A 1 107 ? -6.488 0.072 -1.852 1.00 98.69 107 VAL A C 1
ATOM 820 O O . VAL A 1 107 ? -7.214 -0.220 -0.901 1.00 98.69 107 VAL A O 1
ATOM 823 N N . ILE A 1 108 ? -5.186 0.289 -1.724 1.00 98.62 108 ILE A N 1
ATOM 824 C CA . ILE A 1 108 ? -4.418 0.173 -0.490 1.00 98.62 108 ILE A CA 1
ATOM 825 C C . ILE A 1 108 ? -3.999 1.582 -0.077 1.00 98.62 108 ILE A C 1
ATOM 827 O O . ILE A 1 108 ? -3.178 2.218 -0.746 1.00 98.62 108 ILE A O 1
ATOM 831 N N . LEU A 1 109 ? -4.569 2.077 1.019 1.00 97.94 109 LEU A N 1
ATOM 832 C CA . LEU A 1 109 ? -4.188 3.357 1.598 1.00 97.94 109 LEU A CA 1
ATOM 833 C C . LEU A 1 109 ? -3.104 3.181 2.660 1.00 97.94 109 LEU A C 1
ATOM 835 O O . LEU A 1 109 ? -3.186 2.310 3.522 1.00 97.94 109 LEU A O 1
ATOM 839 N N . THR A 1 110 ? -2.096 4.048 2.569 1.00 96.00 110 THR A N 1
ATOM 840 C CA . THR A 1 110 ? -0.885 4.037 3.396 1.00 96.00 110 THR A CA 1
ATOM 841 C C . THR A 1 110 ? -0.748 5.383 4.126 1.00 96.00 110 THR A C 1
ATOM 843 O O . THR A 1 110 ? -1.566 5.716 4.979 1.00 96.00 110 THR A O 1
ATOM 846 N N . SER A 1 111 ? 0.234 6.215 3.763 1.00 94.50 111 SER A N 1
ATOM 847 C CA . SER A 1 111 ? 0.575 7.466 4.453 1.00 94.50 111 SER A CA 1
ATOM 848 C C . SER A 1 111 ? -0.518 8.537 4.409 1.00 94.50 111 SER A C 1
ATOM 850 O O . SER A 1 111 ? -0.574 9.367 5.311 1.00 94.50 111 SER A O 1
ATOM 852 N N . TRP A 1 112 ? -1.406 8.527 3.407 1.00 96.94 112 TRP A N 1
ATOM 853 C CA . TRP A 1 112 ? -2.483 9.521 3.299 1.00 96.94 112 TRP A CA 1
ATOM 854 C C . TRP A 1 112 ? -3.460 9.479 4.484 1.00 96.94 112 TRP A C 1
ATOM 856 O O . TRP A 1 112 ? -4.035 10.516 4.826 1.00 96.94 112 TRP A O 1
ATOM 866 N N . LEU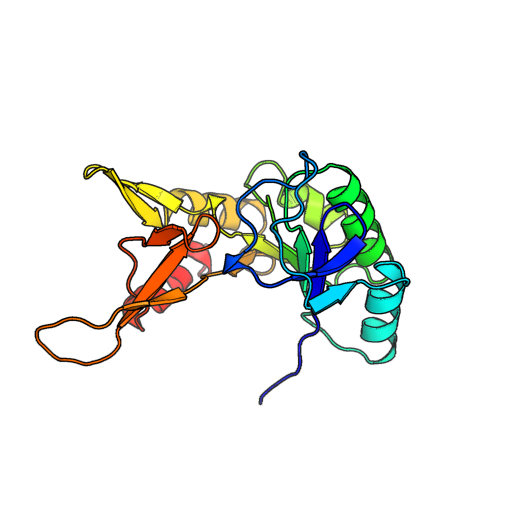 A 1 113 ? -3.614 8.313 5.125 1.00 97.31 113 LEU A N 1
ATOM 867 C CA . LEU A 1 113 ? -4.476 8.125 6.295 1.00 97.31 113 LEU A CA 1
ATOM 868 C C . LEU A 1 113 ? -3.928 8.763 7.570 1.00 97.31 113 LEU A C 1
ATOM 870 O O . LEU A 1 113 ? -4.640 8.770 8.561 1.00 97.31 113 LEU A O 1
ATOM 874 N N . PHE A 1 114 ? -2.705 9.288 7.572 1.00 97.44 114 PHE A N 1
ATOM 875 C CA . PHE A 1 114 ? -2.099 9.858 8.770 1.00 97.44 114 PHE A CA 1
ATOM 876 C C . PHE A 1 114 ? -2.082 11.387 8.697 1.00 97.44 114 PHE A C 1
ATOM 878 O O . PHE A 1 114 ? -1.826 11.974 7.640 1.00 97.44 114 PHE A O 1
ATOM 885 N N . THR A 1 115 ? -2.364 12.041 9.820 1.00 97.44 115 THR A N 1
ATOM 886 C CA . THR A 1 115 ? -2.289 13.500 9.993 1.00 97.44 115 THR A CA 1
ATOM 887 C C . THR A 1 115 ? -1.612 13.851 11.302 1.00 97.44 115 THR A C 1
ATOM 889 O O . THR A 1 115 ? -1.550 13.036 12.217 1.00 97.44 115 THR A O 1
ATOM 892 N N . GLU A 1 116 ? -1.111 15.076 11.387 1.00 97.50 116 GLU A N 1
ATOM 893 C CA . GLU A 1 116 ? -0.603 15.626 12.634 1.00 97.50 116 GLU A CA 1
ATOM 894 C C . GLU A 1 116 ? -1.768 15.941 13.583 1.00 97.50 116 GLU A C 1
ATOM 896 O O . GLU A 1 116 ? -2.768 16.534 13.172 1.00 97.50 116 GLU A O 1
ATOM 901 N N . ASN A 1 117 ? -1.648 15.518 14.837 1.00 95.56 117 ASN A N 1
ATOM 902 C CA . ASN A 1 117 ? -2.597 15.826 15.896 1.00 95.56 117 ASN A CA 1
ATOM 903 C C . ASN A 1 117 ? -2.248 17.147 16.599 1.00 95.56 117 ASN A C 1
ATOM 905 O O . ASN A 1 117 ? -1.257 17.801 16.281 1.00 95.56 117 ASN A O 1
ATOM 909 N N . ASN A 1 118 ? -3.041 17.541 17.597 1.00 94.81 118 ASN A N 1
ATOM 910 C CA . ASN A 1 118 ? -2.843 18.813 18.308 1.00 94.81 118 ASN A CA 1
ATOM 911 C C . ASN A 1 118 ? -1.495 18.918 19.055 1.00 94.81 118 ASN A C 1
ATOM 913 O O . ASN A 1 118 ? -1.113 20.014 19.460 1.00 94.81 118 ASN A O 1
ATOM 917 N N . GLU A 1 119 ? -0.785 17.804 19.257 1.00 95.25 119 GLU A N 1
ATOM 918 C CA . GLU A 1 119 ? 0.536 17.751 19.895 1.00 95.25 119 GLU A CA 1
ATOM 919 C C . GLU A 1 119 ? 1.693 17.724 18.885 1.00 95.25 119 GLU A C 1
ATOM 921 O O . GLU A 1 119 ? 2.846 17.537 19.278 1.00 95.25 119 GLU A O 1
ATOM 926 N N . GLY A 1 120 ? 1.417 17.864 17.588 1.00 94.81 120 GLY A N 1
ATOM 927 C CA . GLY A 1 120 ? 2.453 17.792 16.562 1.00 94.81 120 GLY A CA 1
ATOM 928 C C . GLY A 1 120 ? 2.885 16.364 16.208 1.00 94.81 120 GLY A C 1
ATOM 929 O O . GLY A 1 120 ? 3.930 16.172 15.588 1.00 94.81 120 GLY A O 1
ATOM 930 N N . LYS A 1 121 ? 2.133 15.337 16.630 1.00 95.44 121 LYS A N 1
ATOM 931 C CA . LYS A 1 121 ? 2.474 13.929 16.379 1.00 95.44 121 LYS A CA 1
ATOM 932 C C . LYS A 1 121 ? 1.586 13.341 15.294 1.00 95.44 121 LYS A C 1
ATOM 934 O O . LYS A 1 121 ? 0.393 13.617 15.242 1.00 95.44 121 LYS A O 1
ATOM 939 N N . MET A 1 122 ? 2.159 12.484 14.454 1.00 97.38 122 MET A N 1
ATOM 940 C CA . MET A 1 122 ? 1.392 11.778 13.429 1.00 97.38 122 MET A CA 1
ATOM 941 C C . MET A 1 122 ? 0.503 10.701 14.057 1.00 97.38 122 MET A C 1
ATOM 943 O O . MET A 1 122 ? 0.983 9.885 14.849 1.00 97.38 122 MET A O 1
ATOM 947 N N . GLU A 1 123 ? -0.762 10.668 13.648 1.00 97.31 123 GLU A N 1
ATOM 948 C CA . GLU A 1 123 ? -1.752 9.667 14.040 1.00 97.31 123 GLU A CA 1
ATOM 949 C C . GLU A 1 123 ? -2.666 9.286 12.869 1.00 97.31 123 GLU A C 1
ATOM 951 O O . GLU A 1 123 ? -2.806 10.041 11.905 1.00 97.31 123 GLU A O 1
ATOM 956 N N . LEU A 1 124 ? -3.275 8.101 12.938 1.00 97.38 124 LEU A N 1
ATOM 957 C CA . LEU A 1 124 ? -4.280 7.661 11.975 1.00 97.38 124 LEU A CA 1
ATOM 958 C C . LEU A 1 124 ? -5.539 8.537 12.079 1.00 97.38 124 LEU A C 1
ATOM 960 O O . LEU A 1 124 ? -6.234 8.550 13.092 1.00 97.38 124 LEU A O 1
ATOM 964 N N . ASP A 1 125 ? -5.853 9.226 10.989 1.00 97.25 125 ASP A N 1
ATOM 965 C CA . ASP A 1 125 ? -7.041 10.051 10.815 1.00 97.25 125 ASP A CA 1
ATOM 966 C C . ASP A 1 125 ? -8.225 9.168 10.415 1.00 97.25 125 ASP A C 1
ATOM 968 O O . ASP A 1 125 ? -8.442 8.818 9.247 1.00 97.25 125 ASP A O 1
ATOM 972 N N . PHE A 1 126 ? -9.031 8.811 11.409 1.00 96.19 126 PHE A N 1
ATOM 973 C CA . PHE A 1 126 ? -10.236 8.030 11.173 1.00 96.19 126 PHE A CA 1
ATOM 974 C C . PHE A 1 126 ? -11.283 8.770 10.334 1.00 96.19 126 PHE A C 1
ATOM 976 O O . PHE A 1 126 ? -12.045 8.121 9.624 1.00 96.19 126 PHE A O 1
ATOM 983 N N . GLY A 1 127 ? -11.306 10.106 10.342 1.00 96.12 127 GLY A N 1
ATOM 984 C CA . GLY A 1 127 ? -12.209 10.879 9.492 1.00 96.12 127 GLY A CA 1
ATOM 985 C C . GLY A 1 127 ? -11.862 10.727 8.010 1.00 96.12 127 GLY A C 1
ATOM 986 O O . GLY A 1 127 ? -12.753 10.610 7.167 1.00 96.12 127 GLY A O 1
ATOM 987 N N . LYS A 1 128 ? -10.571 10.673 7.667 1.00 97.12 128 LYS A N 1
ATOM 988 C CA . LYS A 1 128 ? -10.116 10.309 6.315 1.00 97.12 128 LYS A CA 1
ATOM 989 C C . LYS A 1 128 ? -10.472 8.872 5.953 1.00 97.12 128 LYS A C 1
ATOM 991 O O . LYS A 1 128 ? -10.941 8.639 4.837 1.00 97.12 128 LYS A O 1
ATOM 996 N N . LEU A 1 129 ? -10.265 7.934 6.878 1.00 97.00 129 LEU A N 1
ATOM 997 C CA . LEU A 1 129 ? -10.583 6.520 6.675 1.00 97.00 129 LEU A CA 1
ATOM 998 C C . LEU A 1 129 ? -12.083 6.304 6.405 1.00 97.00 129 LEU A C 1
ATOM 1000 O O . LEU A 1 129 ? -12.452 5.638 5.438 1.00 97.00 129 LEU A O 1
ATOM 1004 N N . GLU A 1 130 ? -12.946 6.923 7.210 1.00 96.00 130 GLU A N 1
ATOM 1005 C CA . GLU A 1 130 ? -14.403 6.894 7.052 1.00 96.00 130 GLU A CA 1
ATOM 1006 C C . GLU A 1 130 ? -14.822 7.486 5.697 1.00 96.00 130 GLU A C 1
ATOM 1008 O O . GLU A 1 130 ? -15.575 6.858 4.952 1.00 96.00 130 GLU A O 1
ATOM 1013 N N . LYS A 1 131 ? -14.280 8.654 5.322 1.00 95.88 131 LYS A N 1
ATOM 1014 C CA . LYS A 1 131 ? -14.589 9.311 4.039 1.00 95.88 131 LYS A CA 1
ATOM 1015 C C . LYS A 1 131 ? -14.220 8.455 2.831 1.00 95.88 131 LYS A C 1
ATOM 1017 O O . LYS A 1 131 ? -15.020 8.338 1.904 1.00 95.88 131 LYS A O 1
ATOM 1022 N N . VAL A 1 132 ? -13.023 7.861 2.812 1.00 96.56 132 VAL A N 1
ATOM 1023 C CA . VAL A 1 132 ? -12.619 7.017 1.676 1.00 96.56 132 VAL A CA 1
ATOM 1024 C C . VAL A 1 132 ? -13.428 5.721 1.641 1.00 96.56 132 VAL A C 1
ATOM 1026 O O . VAL A 1 132 ? -13.877 5.330 0.568 1.00 96.56 132 VAL A O 1
ATOM 1029 N N . SER A 1 133 ? -13.717 5.111 2.794 1.00 96.12 133 SER A N 1
ATOM 1030 C CA . SER A 1 133 ? -14.572 3.921 2.878 1.00 96.12 133 SER A CA 1
ATOM 1031 C C . SER A 1 133 ? -15.988 4.183 2.361 1.00 96.12 133 SER A C 1
ATOM 1033 O O . SER A 1 133 ? -16.518 3.389 1.586 1.00 96.12 133 SER A O 1
ATOM 1035 N N . GLN A 1 134 ? -16.580 5.332 2.698 1.00 95.44 134 GLN A N 1
ATOM 1036 C CA . GLN A 1 134 ? -17.876 5.756 2.158 1.00 95.44 134 GLN A CA 1
ATOM 1037 C C . GLN A 1 134 ? -17.837 5.969 0.639 1.00 95.44 134 GLN A C 1
ATOM 1039 O O . GLN A 1 134 ? -18.811 5.660 -0.045 1.00 95.44 134 GLN A O 1
ATOM 1044 N N . LEU A 1 135 ? -16.724 6.483 0.105 1.00 96.56 135 LEU A N 1
ATOM 1045 C CA . LEU A 1 135 ? -16.575 6.770 -1.321 1.00 96.56 135 LEU A CA 1
ATOM 1046 C C . LEU A 1 135 ? -16.490 5.502 -2.181 1.00 96.56 135 LEU A C 1
ATOM 1048 O O . LEU A 1 135 ? -17.109 5.449 -3.244 1.00 96.56 135 LEU A O 1
ATOM 1052 N N . ILE A 1 136 ? -15.693 4.513 -1.762 1.00 96.50 136 ILE A N 1
ATOM 1053 C CA . ILE A 1 136 ? -15.379 3.333 -2.591 1.00 96.50 136 ILE A CA 1
ATOM 1054 C C . ILE A 1 136 ? -15.976 2.020 -2.075 1.00 96.50 136 ILE A C 1
ATOM 1056 O O . ILE A 1 136 ? -15.931 1.012 -2.780 1.00 96.50 136 ILE A O 1
ATOM 1060 N N . GLY A 1 137 ? -16.544 2.025 -0.871 1.00 95.50 137 GLY A N 1
ATOM 1061 C CA . GLY A 1 137 ? -17.021 0.842 -0.167 1.00 95.50 137 GLY A CA 1
ATOM 1062 C C . GLY A 1 137 ? -15.893 0.075 0.529 1.00 95.50 137 GLY A C 1
ATOM 1063 O O . GLY A 1 137 ? -14.827 -0.162 -0.039 1.00 95.50 137 GLY A O 1
ATOM 1064 N N . LYS A 1 138 ? -16.160 -0.387 1.755 1.00 93.19 138 LYS A N 1
ATOM 1065 C CA . LYS A 1 138 ? -15.213 -1.165 2.573 1.00 93.19 138 LYS A CA 1
ATOM 1066 C C . LYS A 1 138 ? -14.637 -2.404 1.876 1.00 93.19 138 LYS A C 1
ATOM 1068 O O . LYS A 1 138 ? -13.506 -2.784 2.146 1.00 93.19 138 LYS A O 1
ATOM 1073 N N . ASP A 1 139 ? -15.403 -3.025 0.977 1.00 95.25 139 ASP A N 1
ATOM 1074 C CA . ASP A 1 139 ? -15.003 -4.260 0.294 1.00 95.25 139 ASP A CA 1
ATOM 1075 C C . ASP A 1 139 ? -13.987 -4.007 -0.830 1.00 95.25 139 ASP A C 1
ATOM 1077 O O . ASP A 1 139 ? -13.451 -4.958 -1.375 1.00 95.25 139 ASP A O 1
ATOM 1081 N N . ASN A 1 140 ? -13.691 -2.739 -1.141 1.00 97.25 140 ASN A N 1
ATOM 1082 C CA . ASN A 1 140 ? -12.653 -2.326 -2.088 1.00 97.25 140 ASN A CA 1
ATOM 1083 C C . ASN A 1 140 ? -11.491 -1.588 -1.393 1.00 97.25 140 ASN A C 1
ATOM 1085 O O . ASN A 1 140 ? -10.628 -1.016 -2.064 1.00 97.25 140 ASN A O 1
ATOM 1089 N N . LEU A 1 141 ? -11.474 -1.557 -0.056 1.00 97.75 141 LEU A N 1
ATOM 1090 C CA . LEU A 1 141 ? -10.548 -0.761 0.746 1.00 97.75 141 LEU A CA 1
ATOM 1091 C C . LEU A 1 141 ? -9.615 -1.653 1.569 1.00 97.75 141 LEU A C 1
ATOM 1093 O O . LEU A 1 141 ? -10.054 -2.561 2.272 1.00 97.75 141 LEU A O 1
ATOM 1097 N N . ILE A 1 142 ? -8.320 -1.348 1.529 1.00 97.88 142 ILE A N 1
ATOM 1098 C CA . ILE A 1 142 ? -7.295 -1.958 2.376 1.00 97.88 142 ILE A CA 1
ATOM 1099 C C . ILE A 1 142 ? -6.516 -0.852 3.086 1.00 97.88 142 ILE A C 1
ATOM 1101 O O . ILE A 1 142 ? -6.128 0.140 2.469 1.00 97.88 142 ILE A O 1
ATOM 1105 N N . VAL A 1 143 ? -6.272 -1.046 4.382 1.00 97.88 143 VAL A N 1
ATOM 1106 C CA . VAL A 1 143 ? -5.403 -0.190 5.199 1.00 97.88 143 VAL A CA 1
ATOM 1107 C C . VAL A 1 143 ? -4.071 -0.905 5.390 1.00 97.88 143 VAL A C 1
ATOM 1109 O O . VAL A 1 143 ? -4.042 -2.019 5.911 1.00 97.88 143 VAL A O 1
ATOM 1112 N N . ASP A 1 144 ? -2.983 -0.273 4.962 1.00 97.12 144 ASP A N 1
ATOM 1113 C CA . ASP A 1 144 ? -1.621 -0.779 5.139 1.00 97.12 144 ASP A CA 1
ATOM 1114 C C . ASP A 1 144 ? -0.933 -0.050 6.300 1.00 97.12 144 ASP A C 1
ATOM 1116 O O . ASP A 1 144 ? -0.779 1.175 6.297 1.00 97.12 144 ASP A O 1
ATOM 1120 N N . LEU A 1 145 ? -0.546 -0.830 7.309 1.00 96.56 145 LEU A N 1
ATOM 1121 C CA . LEU A 1 145 ? 0.083 -0.374 8.541 1.00 96.56 145 LEU A CA 1
ATOM 1122 C C . LEU A 1 145 ? 1.514 -0.912 8.603 1.00 96.56 145 LEU A C 1
ATOM 1124 O O . LEU A 1 145 ? 1.783 -1.970 9.175 1.00 96.56 145 LEU A O 1
ATOM 1128 N N . SER A 1 146 ? 2.454 -0.156 8.044 1.00 94.38 146 SER A N 1
ATOM 1129 C CA . SER A 1 146 ? 3.882 -0.427 8.211 1.00 94.38 146 SER A CA 1
ATOM 1130 C C . SER A 1 146 ? 4.266 -0.230 9.679 1.00 94.38 146 SER A C 1
ATOM 1132 O O . SER A 1 146 ? 4.132 0.874 10.192 1.00 94.38 146 SER A O 1
ATOM 1134 N N . CYS A 1 147 ? 4.741 -1.267 10.374 1.00 95.00 147 CYS A N 1
ATOM 1135 C CA . CYS A 1 147 ? 5.014 -1.212 11.817 1.00 95.00 147 CYS A CA 1
ATOM 1136 C C . CYS A 1 147 ? 6.481 -1.491 12.140 1.00 95.00 147 CYS A C 1
ATOM 1138 O O . CYS A 1 147 ? 7.066 -2.412 11.572 1.00 95.00 147 CYS A O 1
ATOM 1140 N N . ARG A 1 148 ? 7.056 -0.756 13.100 1.00 91.94 148 ARG A N 1
ATOM 1141 C CA . ARG A 1 148 ? 8.420 -0.947 13.616 1.00 91.94 148 ARG A CA 1
ATOM 1142 C C . ARG A 1 148 ? 8.402 -1.339 15.088 1.00 91.94 148 ARG A C 1
ATOM 1144 O O . ARG A 1 148 ? 7.576 -0.844 15.852 1.00 91.94 148 ARG A O 1
ATOM 1151 N N . THR A 1 149 ? 9.344 -2.189 15.476 1.00 91.69 149 THR A N 1
ATOM 1152 C CA . THR A 1 149 ? 9.592 -2.519 16.879 1.00 91.69 149 THR A CA 1
ATOM 1153 C C . THR A 1 149 ? 10.296 -1.370 17.600 1.00 91.69 149 THR A C 1
ATOM 1155 O O . THR A 1 149 ? 11.271 -0.818 17.086 1.00 91.69 149 THR A O 1
ATOM 1158 N N . ILE A 1 150 ? 9.823 -1.058 18.799 1.00 89.38 150 ILE A N 1
ATOM 1159 C CA . ILE A 1 150 ? 10.406 -0.138 19.772 1.00 89.38 150 ILE A CA 1
ATOM 1160 C C . ILE A 1 150 ? 10.557 -0.923 21.069 1.00 89.38 150 ILE A C 1
ATOM 1162 O O . ILE A 1 150 ? 9.608 -1.563 21.515 1.00 89.38 150 ILE A O 1
ATOM 1166 N N . ILE A 1 151 ? 11.756 -0.915 21.636 1.00 84.25 151 ILE A N 1
ATOM 1167 C CA . ILE A 1 151 ? 12.031 -1.533 22.933 1.00 84.25 151 ILE A CA 1
ATOM 1168 C C . ILE A 1 151 ? 11.953 -0.401 23.951 1.00 84.25 151 ILE A C 1
ATOM 1170 O O . ILE A 1 151 ? 12.655 0.595 23.786 1.00 84.25 151 ILE A O 1
ATOM 1174 N N . ASP A 1 152 ? 11.055 -0.529 24.923 1.00 73.56 152 ASP A N 1
ATOM 1175 C CA .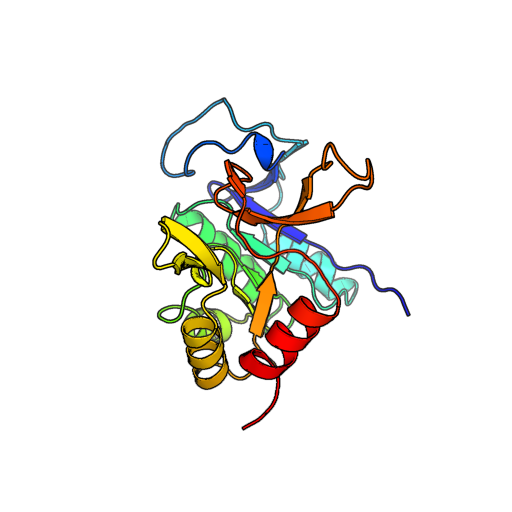 ASP A 1 152 ? 10.949 0.415 26.034 1.00 73.56 152 ASP A CA 1
ATOM 1176 C C . ASP A 1 152 ? 11.919 0.001 27.151 1.00 73.56 152 ASP A C 1
ATOM 1178 O O . ASP A 1 1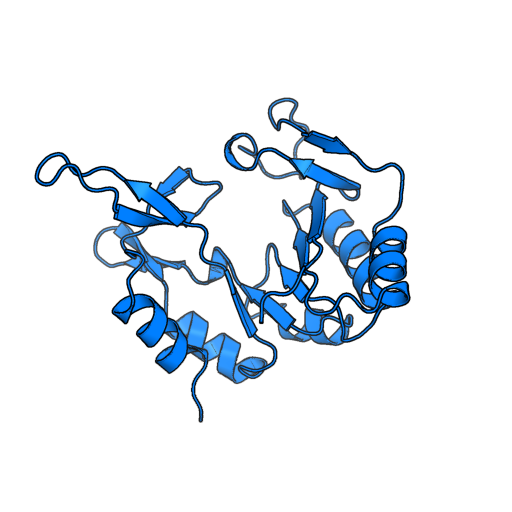52 ? 12.079 -1.193 27.422 1.00 73.56 152 ASP A O 1
ATOM 1182 N N . ASP A 1 153 ? 12.569 0.980 27.777 1.00 65.62 153 ASP A N 1
ATOM 1183 C CA . ASP A 1 153 ? 13.619 0.766 28.779 1.00 65.62 153 ASP A CA 1
ATOM 1184 C C . ASP A 1 153 ? 13.055 0.226 30.110 1.00 65.62 153 ASP A C 1
ATOM 1186 O O . ASP A 1 153 ? 13.804 -0.347 30.902 1.00 65.62 153 ASP A O 1
ATOM 1190 N N . GLU A 1 154 ? 11.749 0.386 30.363 1.00 66.81 154 GLU A N 1
ATOM 1191 C CA . GLU A 1 154 ? 11.117 -0.003 31.635 1.00 66.81 154 GLU A CA 1
ATOM 1192 C C . GLU A 1 154 ? 10.766 -1.500 31.722 1.00 66.81 154 GLU A C 1
ATOM 1194 O O . GLU A 1 154 ? 11.056 -2.134 32.737 1.00 66.81 154 GLU A O 1
ATOM 1199 N N . ASP A 1 155 ? 10.202 -2.082 30.657 1.00 66.75 155 ASP A N 1
ATOM 1200 C CA . ASP A 1 155 ? 9.738 -3.481 30.644 1.00 66.75 155 ASP A CA 1
ATOM 1201 C C . ASP A 1 155 ? 10.615 -4.404 29.776 1.00 66.75 155 ASP A C 1
ATOM 1203 O O . ASP A 1 155 ? 10.491 -5.627 29.850 1.00 66.75 155 ASP A O 1
ATOM 1207 N N . GLY A 1 156 ? 11.480 -3.846 28.917 1.00 75.75 156 GLY A N 1
ATOM 1208 C CA . GLY A 1 156 ? 12.347 -4.595 27.995 1.00 75.75 156 GLY A CA 1
ATOM 1209 C C . GLY A 1 156 ? 11.620 -5.351 26.871 1.00 75.75 156 GLY A C 1
ATOM 1210 O O . GLY A 1 156 ? 12.272 -5.922 25.993 1.00 75.75 156 GLY A O 1
ATOM 1211 N N . GLU A 1 157 ? 10.286 -5.353 26.863 1.00 83.44 157 GLU A N 1
ATOM 1212 C CA . GLU A 1 157 ? 9.474 -6.068 25.879 1.00 83.44 157 GLU A CA 1
ATOM 1213 C C . GLU A 1 157 ? 9.293 -5.255 24.580 1.00 83.44 157 GLU A C 1
ATOM 1215 O O . GLU A 1 157 ? 8.976 -4.059 24.616 1.00 83.44 157 GLU A O 1
ATOM 1220 N N . PRO A 1 158 ? 9.446 -5.884 23.398 1.00 88.50 158 PRO A N 1
ATOM 1221 C CA . PRO A 1 158 ? 9.294 -5.211 22.117 1.00 88.50 158 PRO A CA 1
ATOM 1222 C C . PRO A 1 158 ? 7.837 -4.797 21.869 1.00 88.50 158 PRO A C 1
ATOM 1224 O O . PRO A 1 158 ? 6.942 -5.630 21.724 1.00 88.50 158 PRO A O 1
ATOM 1227 N N . GLN A 1 159 ? 7.604 -3.497 21.718 1.00 91.81 159 GLN A N 1
ATOM 1228 C CA . GLN A 1 159 ? 6.324 -2.932 21.302 1.00 91.81 159 GLN A CA 1
ATOM 1229 C C . GLN A 1 159 ? 6.340 -2.587 19.812 1.00 91.81 159 GLN A C 1
ATOM 1231 O O . GLN A 1 159 ? 7.360 -2.175 19.272 1.00 91.81 159 GLN A O 1
ATOM 1236 N N . TRP A 1 160 ? 5.207 -2.722 19.126 1.00 95.00 160 TRP A N 1
ATOM 1237 C CA . TRP A 1 160 ? 5.089 -2.372 17.709 1.00 95.00 160 TRP A CA 1
ATOM 1238 C C . TRP A 1 160 ? 4.310 -1.077 17.543 1.00 95.00 160 TRP A C 1
ATOM 1240 O O . TRP A 1 160 ? 3.200 -0.957 18.053 1.00 95.00 160 TRP A O 1
ATOM 1250 N N . 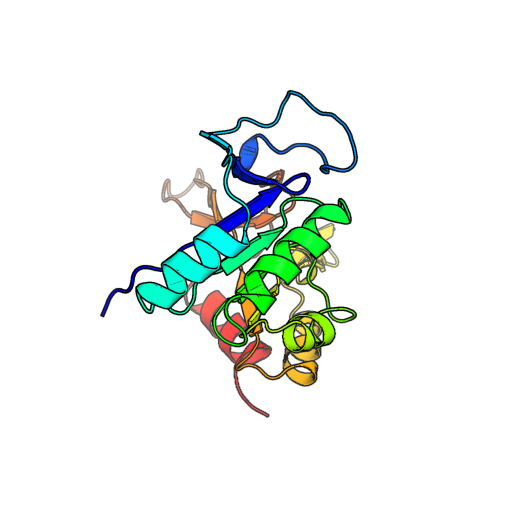TYR A 1 161 ? 4.870 -0.132 16.796 1.00 96.31 161 TYR A N 1
ATOM 1251 C CA . TYR A 1 161 ? 4.225 1.136 16.463 1.00 96.31 161 TYR A CA 1
ATOM 1252 C C . TYR A 1 161 ? 4.161 1.313 14.957 1.00 96.31 161 TYR A C 1
ATOM 1254 O O . TYR A 1 161 ? 5.087 0.922 14.241 1.00 96.31 161 TYR A O 1
ATOM 1262 N N . VAL A 1 162 ? 3.083 1.929 14.475 1.00 97.00 162 VAL A N 1
ATOM 1263 C CA . VAL A 1 162 ? 2.973 2.285 13.063 1.00 97.00 162 VAL A CA 1
ATOM 1264 C C . VAL A 1 162 ? 4.024 3.346 12.737 1.00 97.00 162 VAL A C 1
ATOM 1266 O O . VAL A 1 162 ? 4.200 4.327 13.463 1.00 97.00 162 VAL A O 1
ATOM 1269 N N . ALA A 1 163 ? 4.731 3.133 11.637 1.00 94.31 163 ALA A N 1
ATOM 1270 C CA . ALA A 1 163 ? 5.770 3.988 11.107 1.00 94.31 163 ALA A CA 1
ATOM 1271 C C . ALA A 1 163 ? 5.409 4.416 9.682 1.00 94.31 163 ALA A C 1
ATOM 1273 O O . ALA A 1 163 ? 4.860 3.649 8.894 1.00 94.31 163 ALA A O 1
ATOM 1274 N N . MET A 1 164 ? 5.762 5.644 9.327 1.00 91.56 164 MET A N 1
ATOM 1275 C CA . MET A 1 164 ? 5.489 6.220 8.015 1.00 91.56 164 MET A CA 1
ATOM 1276 C C . MET A 1 164 ? 6.712 6.961 7.467 1.00 91.56 164 MET A C 1
ATOM 1278 O O . MET A 1 164 ? 7.780 6.960 8.082 1.00 91.56 164 MET A O 1
ATOM 1282 N N . ASN A 1 165 ? 6.571 7.554 6.275 1.00 85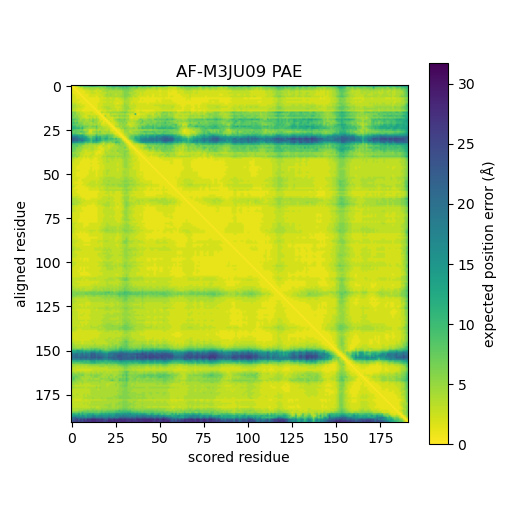.12 165 ASN A N 1
ATOM 1283 C CA . ASN A 1 165 ? 7.631 8.306 5.594 1.00 85.12 165 ASN A CA 1
ATOM 1284 C C . ASN A 1 165 ? 8.931 7.500 5.479 1.00 85.12 165 ASN A C 1
ATOM 1286 O O . ASN A 1 165 ? 9.987 7.929 5.933 1.00 85.12 165 ASN A O 1
ATOM 1290 N N . LYS A 1 166 ? 8.838 6.291 4.908 1.00 84.19 166 LYS A N 1
ATOM 1291 C CA . LYS A 1 166 ? 9.971 5.357 4.775 1.00 84.19 166 LYS A CA 1
ATOM 1292 C C . LYS A 1 166 ? 10.647 5.062 6.121 1.00 84.19 166 LYS A C 1
ATOM 1294 O O . LYS A 1 166 ? 11.869 5.081 6.223 1.00 84.19 166 LYS A O 1
ATOM 1299 N N . TRP A 1 167 ? 9.843 4.771 7.146 1.00 84.88 167 TRP A N 1
ATOM 1300 C CA . TRP A 1 167 ? 10.299 4.404 8.496 1.00 84.88 167 TRP A CA 1
ATOM 1301 C C . TRP A 1 167 ? 10.968 5.530 9.300 1.00 84.88 167 TRP A C 1
ATOM 1303 O O . TRP A 1 167 ? 11.510 5.264 10.375 1.00 84.88 167 TRP A O 1
ATOM 1313 N N . GLN A 1 168 ? 10.929 6.770 8.802 1.00 84.56 168 GLN A N 1
ATOM 1314 C CA . GLN A 1 168 ? 11.554 7.934 9.441 1.00 84.56 168 GLN A CA 1
ATOM 1315 C C . GLN A 1 168 ? 10.662 8.581 10.505 1.00 84.56 168 GLN A C 1
ATOM 1317 O O . GLN A 1 168 ? 11.164 9.286 11.375 1.00 84.56 168 GLN A O 1
ATOM 1322 N N . THR A 1 169 ? 9.350 8.339 10.460 1.00 90.75 169 THR A N 1
ATOM 1323 C CA . THR A 1 169 ? 8.392 8.898 11.420 1.00 90.75 169 THR A CA 1
ATOM 1324 C C . THR A 1 169 ? 7.673 7.770 12.144 1.00 90.75 169 THR A C 1
ATOM 1326 O O . THR A 1 169 ? 6.961 6.993 11.512 1.00 90.75 169 THR A O 1
ATOM 1329 N N . ILE A 1 170 ? 7.845 7.686 13.463 1.00 94.56 170 ILE A N 1
ATOM 1330 C CA . ILE A 1 170 ? 7.037 6.825 14.332 1.00 94.56 170 ILE A CA 1
ATOM 1331 C C . ILE A 1 170 ? 5.772 7.594 14.720 1.00 94.56 170 ILE A C 1
ATOM 1333 O O . ILE A 1 170 ? 5.854 8.738 15.162 1.00 94.56 170 ILE A O 1
ATOM 1337 N N . THR A 1 171 ? 4.612 6.979 14.521 1.00 96.44 171 THR A N 1
ATOM 1338 C CA . THR A 1 171 ? 3.308 7.544 14.901 1.00 96.44 171 THR A CA 1
ATOM 1339 C C . THR A 1 171 ? 2.974 7.203 16.354 1.00 96.44 171 THR A C 1
ATOM 1341 O O . THR A 1 171 ? 3.605 6.341 16.965 1.00 96.44 171 THR A O 1
ATOM 1344 N N . VAL A 1 172 ? 1.929 7.821 16.902 1.00 96.12 172 VAL A N 1
ATOM 1345 C CA . VAL A 1 172 ? 1.406 7.453 18.233 1.00 96.12 172 VAL A CA 1
ATOM 1346 C C . VAL A 1 172 ? 0.628 6.132 18.235 1.00 96.12 172 VAL A C 1
ATOM 1348 O O . VAL A 1 172 ? 0.294 5.612 19.297 1.00 96.12 172 VAL A O 1
ATOM 1351 N N . ASN A 1 173 ? 0.316 5.574 17.061 1.00 96.69 173 ASN A N 1
ATOM 1352 C CA . ASN A 1 173 ? -0.513 4.381 16.949 1.00 96.69 173 ASN A CA 1
ATOM 1353 C C . ASN A 1 173 ? 0.299 3.119 17.274 1.00 96.69 173 ASN A C 1
ATOM 1355 O O . ASN A 1 173 ? 1.012 2.577 16.424 1.00 96.69 173 ASN A O 1
ATOM 1359 N N . LYS A 1 174 ? 0.157 2.631 18.509 1.00 96.38 174 LYS A N 1
ATOM 1360 C CA . LYS A 1 174 ? 0.637 1.311 18.926 1.00 96.38 174 LYS A CA 1
ATOM 1361 C C . LYS A 1 174 ? -0.212 0.219 18.276 1.00 96.38 174 LYS A C 1
ATOM 1363 O O . LYS A 1 174 ? -1.439 0.262 18.326 1.00 96.38 174 LYS A O 1
ATOM 1368 N N . LEU A 1 175 ? 0.436 -0.788 17.703 1.00 96.25 175 LEU A N 1
ATOM 1369 C CA . LEU A 1 175 ? -0.243 -1.966 17.187 1.00 96.25 175 LEU A CA 1
ATOM 1370 C C . LEU A 1 175 ? -0.753 -2.805 18.366 1.00 96.25 175 LEU A C 1
ATOM 1372 O O . LEU A 1 175 ? 0.028 -3.394 19.114 1.00 96.25 175 LEU A O 1
ATOM 1376 N N . SER A 1 176 ? -2.072 -2.856 18.526 1.00 95.50 176 SER A N 1
ATOM 1377 C CA . SER A 1 176 ? -2.754 -3.670 19.531 1.00 95.50 176 SER A CA 1
ATOM 1378 C C . SER A 1 176 ? -4.057 -4.243 18.970 1.00 95.50 176 SER A C 1
ATOM 1380 O O . SER A 1 176 ? -4.512 -3.846 17.892 1.00 95.50 176 SER A O 1
ATOM 1382 N N . ALA A 1 177 ? -4.668 -5.183 19.695 1.00 96.69 177 ALA A N 1
ATOM 1383 C CA . ALA A 1 177 ? -5.968 -5.731 19.318 1.00 96.69 177 ALA A CA 1
ATOM 1384 C C . ALA A 1 177 ? -7.049 -4.637 19.289 1.00 96.69 177 ALA A C 1
ATOM 1386 O O . ALA A 1 177 ? -7.874 -4.610 18.380 1.00 96.69 177 ALA A O 1
ATOM 1387 N N . GLU A 1 178 ? -7.003 -3.709 20.245 1.00 96.69 178 GLU A N 1
ATOM 1388 C CA . GLU A 1 178 ? -7.920 -2.576 20.366 1.00 96.69 178 GLU A CA 1
ATOM 1389 C C . GLU A 1 178 ? -7.769 -1.625 19.178 1.00 96.69 178 GLU A C 1
ATOM 1391 O O . GLU A 1 178 ? -8.766 -1.274 18.552 1.00 96.69 178 GLU A O 1
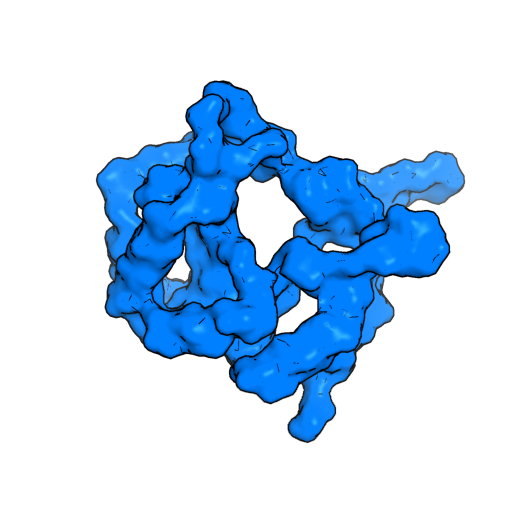ATOM 1396 N N . PHE A 1 179 ? -6.531 -1.275 18.811 1.00 96.56 179 PHE A N 1
ATOM 1397 C CA . PHE A 1 179 ? -6.274 -0.406 17.664 1.00 96.56 179 PHE A CA 1
ATOM 1398 C C . PHE A 1 179 ? -6.741 -1.042 16.346 1.00 96.56 179 PHE A C 1
ATOM 1400 O O . PHE A 1 179 ? -7.417 -0.398 15.546 1.00 96.56 179 PHE A O 1
ATOM 1407 N N . LEU A 1 180 ? -6.444 -2.328 16.126 1.00 96.44 180 LEU A N 1
ATOM 1408 C CA . LEU A 1 180 ? -6.899 -3.046 14.930 1.00 96.44 180 LEU A CA 1
ATOM 1409 C C . LEU A 1 180 ? -8.425 -3.168 14.873 1.00 96.44 180 LEU A C 1
ATOM 1411 O O . LEU A 1 180 ? -9.014 -3.040 13.797 1.00 96.44 180 LEU A O 1
ATOM 1415 N N . LEU A 1 181 ? -9.070 -3.389 16.021 1.00 95.56 181 LEU A N 1
ATOM 1416 C CA . LEU A 1 181 ? -10.524 -3.398 16.114 1.00 95.56 181 LEU A CA 1
ATOM 1417 C C . LEU A 1 181 ? -11.099 -2.019 15.784 1.00 95.56 181 LEU A C 1
ATOM 1419 O O . LEU A 1 181 ? -12.074 -1.949 15.044 1.00 95.56 181 LEU A O 1
ATOM 1423 N N . GLU A 1 182 ? -10.498 -0.932 16.266 1.00 94.81 182 GLU A N 1
ATOM 1424 C CA . GLU A 1 182 ? -10.954 0.425 15.959 1.00 94.81 182 GLU A CA 1
ATOM 1425 C C . GLU A 1 182 ? -10.841 0.741 14.460 1.00 94.81 182 GLU A C 1
ATOM 1427 O O . GLU A 1 182 ? -11.813 1.206 13.859 1.00 94.81 182 GLU A O 1
ATOM 1432 N N . VAL A 1 183 ? -9.708 0.409 13.824 1.00 95.50 183 VAL A N 1
ATOM 1433 C CA . VAL A 1 183 ? -9.527 0.523 12.361 1.00 95.50 183 VAL A CA 1
ATOM 1434 C C . VAL A 1 183 ? -10.611 -0.257 11.620 1.00 95.50 183 VAL A C 1
ATOM 1436 O O . VAL A 1 183 ? -11.207 0.255 10.669 1.00 95.50 183 VAL A O 1
ATOM 1439 N N . TYR A 1 184 ? -10.919 -1.471 12.079 1.00 91.81 184 TYR A N 1
ATOM 1440 C CA . TYR A 1 184 ? -11.974 -2.285 11.490 1.00 91.81 184 TYR A CA 1
ATOM 1441 C C . TYR A 1 184 ? -13.369 -1.682 11.696 1.00 91.81 184 TYR A C 1
ATOM 1443 O O . TYR A 1 184 ? -14.125 -1.581 10.737 1.00 91.81 184 TYR A O 1
ATOM 1451 N N . VAL A 1 185 ? -13.729 -1.247 12.905 1.00 91.06 185 VAL A N 1
ATOM 1452 C CA . VAL A 1 185 ? -15.069 -0.710 13.193 1.00 91.06 185 VAL A CA 1
ATOM 1453 C C . VAL A 1 185 ? -15.315 0.600 12.455 1.00 91.06 185 VAL A C 1
ATOM 1455 O O . VAL A 1 185 ? -16.376 0.776 11.864 1.00 91.06 185 VAL A O 1
ATOM 1458 N N . ARG A 1 186 ? -14.344 1.512 12.470 1.00 86.94 186 ARG A N 1
ATOM 1459 C CA . ARG A 1 186 ? -14.524 2.862 11.928 1.00 86.94 186 ARG A CA 1
ATOM 1460 C C . ARG A 1 186 ? -14.293 2.936 10.426 1.00 86.94 186 ARG A C 1
ATOM 1462 O O . ARG A 1 186 ? -14.951 3.707 9.741 1.00 86.94 186 ARG A O 1
ATOM 1469 N N . GLY A 1 187 ? -13.373 2.132 9.900 1.00 78.50 187 GLY A N 1
ATOM 1470 C CA . GLY A 1 187 ? -13.079 2.120 8.470 1.00 78.50 187 GLY A CA 1
ATOM 1471 C C . GLY A 1 187 ? -13.807 1.047 7.682 1.00 78.50 187 GLY A C 1
ATOM 1472 O O . GLY A 1 187 ? -14.072 1.237 6.499 1.00 78.50 187 GLY A O 1
ATOM 1473 N N . LEU A 1 188 ? -14.098 -0.097 8.299 1.00 74.50 188 LEU A N 1
ATOM 1474 C CA . LEU A 1 188 ? -14.441 -1.329 7.585 1.00 74.50 188 LEU A CA 1
ATOM 1475 C C . LEU A 1 188 ? -15.723 -2.004 8.110 1.00 74.50 188 LEU A C 1
ATOM 1477 O O . LEU A 1 188 ? -16.076 -3.076 7.621 1.00 74.50 188 LEU A O 1
ATOM 1481 N N . MET A 1 189 ? -16.462 -1.402 9.049 1.00 69.62 189 MET A N 1
ATOM 1482 C CA . MET A 1 189 ? -17.820 -1.822 9.411 1.00 69.62 189 MET A CA 1
ATOM 1483 C C . MET A 1 189 ? -18.871 -0.812 8.934 1.00 69.62 189 MET A C 1
ATOM 1485 O O . MET A 1 189 ? -18.618 0.375 8.794 1.00 69.62 189 MET A O 1
ATOM 1489 N N . LYS A 1 190 ? -20.040 -1.370 8.608 1.00 58.25 190 LYS A N 1
ATOM 1490 C CA . LYS A 1 190 ? -21.211 -0.795 7.929 1.00 58.25 190 LYS A CA 1
ATOM 1491 C C . LYS A 1 190 ? -21.592 0.659 8.263 1.00 58.25 190 LYS A C 1
ATOM 1493 O O . LYS A 1 190 ? -21.699 1.016 9.432 1.00 58.25 190 LYS A O 1
ATOM 1498 N N . ASN A 1 191 ? -22.022 1.365 7.208 1.00 47.31 191 ASN A N 1
ATOM 1499 C CA . ASN A 1 191 ? -23.418 1.827 7.120 1.00 47.31 191 ASN A CA 1
ATOM 1500 C C . ASN A 1 191 ? -24.306 0.651 6.684 1.00 47.31 191 ASN A C 1
ATOM 1502 O O . ASN A 1 191 ? -23.900 -0.064 5.737 1.00 47.31 191 ASN A O 1
#

Foldseek 3Di:
DDADAAEQEAAPLWGFDWDLLQCQDASVDDDPRIGTPDTDPDALLVVLVVCVVVVRAAHEYEYRHDPVSSVVSVLNSQVSPALGYEYEDPDAQVCQVVVNVSRHVAYEDEPNQWDQDPVRFIDGNLVRLLSSCVVRNLSRYHYDFQWDWDQDPPPRDTWIFGADPSRPHTGPHTDDPVSVVCSCCSRRDDD

Solvent-accessible surface area (backbone atoms only — not comparable to full-atom values): 10475 Å² total; per-residue (Å²): 138,89,77,77,61,58,77,46,37,24,40,76,48,34,35,37,47,62,45,62,81,38,46,85,70,57,44,78,51,95,71,89,65,55,46,70,79,42,76,52,95,55,60,46,36,58,56,31,43,54,31,56,78,67,66,48,58,71,17,37,35,35,32,56,50,78,33,69,53,25,55,57,38,48,43,44,19,18,60,59,36,58,57,45,29,28,40,28,51,93,40,42,79,90,47,44,62,58,46,42,74,48,18,25,42,26,40,30,37,47,70,70,39,46,41,71,46,99,83,75,43,40,33,79,35,58,70,56,37,33,52,42,22,70,72,62,37,42,90,28,56,42,83,56,77,51,66,43,80,44,70,45,91,87,80,66,55,77,40,42,27,32,34,36,80,57,70,73,39,76,35,76,46,56,71,44,73,67,51,55,47,46,53,39,55,59,33,58,44,82,132

pLDDT: mean 92.59, std 8.91, range [47.31, 98.81]

Radius of gyration: 17.25 Å; Cα contacts (8 Å, |Δi|>4): 372; chains: 1; bounding box: 46×40×49 Å